Protein AF-A0A8H2PVA1-F1 (afdb_monomer_lite)

Foldseek 3Di:
DWFWAQPPPRDGCVVVVHDPVQQFDPVPVGGGTDGDPCVVCVLVVLLVVLVVLVVVLVVLVVVVVVLVVVVVVVVVVVVVCCVVCVPVVVVVPPCVVCVVVVVVVVVSVVVVVVSVQVNLVSLQVLVVLCVQQPDDVDQGGVVRHGSVPPSSNVSCPVVVVVSVVLVVVQLVCVVVVHDHSDDCPPPSNVVVPPPPPPPPDDPPPDDDDDDD

Structure (mmCIF, N/CA/C/O backbone):
data_AF-A0A8H2PVA1-F1
#
_entry.id   AF-A0A8H2PVA1-F1
#
loop_
_atom_site.group_PDB
_atom_site.id
_atom_site.type_symbol
_atom_site.label_atom_id
_atom_site.label_alt_id
_atom_site.label_comp_id
_atom_site.label_asym_id
_atom_site.label_entity_id
_atom_site.label_seq_id
_atom_site.pdbx_PDB_ins_code
_atom_site.Cartn_x
_atom_site.Cartn_y
_atom_site.Cartn_z
_atom_site.occupancy
_atom_site.B_iso_or_equiv
_atom_site.auth_seq_id
_atom_site.auth_comp_id
_atom_site.auth_asym_id
_atom_site.auth_atom_id
_atom_site.pdbx_PDB_model_num
ATOM 1 N N . MET A 1 1 ? -6.946 -1.488 29.822 1.00 46.19 1 MET A N 1
ATOM 2 C CA . MET A 1 1 ? -5.856 -2.380 30.266 1.00 46.19 1 MET A CA 1
ATOM 3 C C . MET A 1 1 ? -4.599 -1.550 30.376 1.00 46.19 1 MET A C 1
ATOM 5 O O . MET A 1 1 ? -4.229 -0.896 29.408 1.00 46.19 1 MET A O 1
ATOM 9 N N . THR A 1 2 ? -4.007 -1.517 31.560 1.00 51.31 2 THR A N 1
ATOM 10 C CA . THR A 1 2 ? -2.780 -0.771 31.833 1.00 51.31 2 THR A CA 1
ATOM 11 C C . THR A 1 2 ? -1.617 -1.726 31.623 1.00 51.31 2 THR A C 1
ATOM 13 O O . THR A 1 2 ? -1.549 -2.752 32.294 1.00 51.31 2 THR A O 1
ATOM 16 N N . THR A 1 3 ? -0.745 -1.445 30.661 1.00 58.72 3 THR A N 1
ATOM 17 C CA . THR A 1 3 ? 0.439 -2.275 30.405 1.00 58.72 3 THR A CA 1
ATOM 18 C C . THR A 1 3 ? 1.674 -1.547 30.899 1.00 58.72 3 THR A C 1
ATOM 20 O O . THR A 1 3 ? 1.838 -0.349 30.662 1.00 58.72 3 THR A O 1
ATOM 23 N N . ILE A 1 4 ? 2.531 -2.285 31.588 1.00 65.56 4 ILE A N 1
ATOM 24 C CA . ILE A 1 4 ? 3.769 -1.791 32.170 1.00 65.56 4 ILE A CA 1
ATOM 25 C C . ILE A 1 4 ? 4.899 -2.193 31.220 1.00 65.56 4 ILE A C 1
ATOM 27 O O . ILE A 1 4 ? 5.170 -3.383 31.094 1.00 65.56 4 ILE A O 1
ATOM 31 N N . ASN A 1 5 ? 5.540 -1.228 30.553 1.00 70.56 5 ASN A N 1
ATOM 32 C CA . ASN A 1 5 ? 6.636 -1.480 29.607 1.00 70.56 5 ASN A CA 1
ATOM 33 C C . ASN A 1 5 ? 7.849 -0.609 29.956 1.00 70.56 5 ASN A C 1
ATOM 35 O O . ASN A 1 5 ? 7.702 0.502 30.471 1.00 70.56 5 ASN A O 1
ATOM 39 N N . CYS A 1 6 ? 9.056 -1.092 29.657 1.00 68.12 6 CYS A N 1
ATOM 40 C CA . CYS A 1 6 ? 10.252 -0.251 29.687 1.00 68.12 6 CYS A CA 1
ATOM 41 C C . CYS A 1 6 ? 10.294 0.614 28.420 1.00 68.12 6 CYS A C 1
ATOM 43 O O . CYS A 1 6 ? 10.208 0.080 27.318 1.00 68.12 6 CYS A O 1
ATOM 45 N N . GLU A 1 7 ? 10.465 1.931 28.544 1.00 67.56 7 GLU A N 1
ATOM 46 C CA . GLU A 1 7 ? 10.473 2.837 27.380 1.00 67.56 7 GLU A CA 1
ATOM 47 C C . GLU A 1 7 ? 11.693 2.654 26.465 1.00 67.56 7 GLU A C 1
ATOM 49 O O . GLU A 1 7 ? 11.644 3.009 25.290 1.00 67.56 7 GLU A O 1
ATOM 54 N N . CYS A 1 8 ? 12.779 2.070 26.979 1.00 63.38 8 CYS A N 1
ATOM 55 C CA . CYS A 1 8 ? 14.005 1.868 26.210 1.00 63.38 8 CYS A CA 1
ATOM 56 C C . CYS A 1 8 ? 13.968 0.615 25.329 1.00 63.38 8 CYS A C 1
ATOM 58 O O . CYS A 1 8 ? 14.470 0.644 24.212 1.00 63.38 8 CYS A O 1
ATOM 60 N N . CYS A 1 9 ? 13.407 -0.491 25.825 1.00 67.44 9 CYS A N 1
ATOM 61 C CA . CYS A 1 9 ? 13.461 -1.797 25.151 1.00 67.44 9 CYS A CA 1
ATOM 62 C C . CYS A 1 9 ? 12.089 -2.443 24.924 1.00 67.44 9 CYS A C 1
ATOM 64 O O . CYS A 1 9 ? 12.019 -3.532 24.366 1.00 67.44 9 CYS A O 1
ATOM 66 N N . TRP A 1 10 ? 11.006 -1.790 25.360 1.00 65.12 10 TRP A N 1
ATOM 67 C CA . TRP A 1 10 ? 9.614 -2.227 25.201 1.00 65.12 10 TRP A CA 1
ATOM 68 C C . TRP A 1 10 ? 9.253 -3.575 25.843 1.00 65.12 10 TRP A C 1
ATOM 70 O O . TRP A 1 10 ? 8.157 -4.089 25.631 1.00 65.12 10 TRP A O 1
ATOM 80 N N . ILE A 1 11 ? 10.125 -4.122 26.692 1.00 71.00 11 ILE A N 1
ATOM 81 C CA . ILE A 1 11 ? 9.871 -5.371 27.414 1.00 71.00 11 ILE A CA 1
ATOM 82 C C . ILE A 1 11 ? 8.887 -5.141 28.568 1.00 71.00 11 ILE A C 1
ATOM 84 O O . ILE A 1 11 ? 8.997 -4.167 29.319 1.00 71.00 11 ILE A O 1
ATOM 88 N N . THR A 1 12 ? 7.944 -6.073 28.719 1.00 66.00 12 THR A N 1
ATOM 89 C CA . THR A 1 12 ? 7.000 -6.150 29.843 1.00 66.00 12 THR A CA 1
ATOM 90 C C . THR A 1 12 ? 7.608 -6.922 31.028 1.00 66.00 12 THR A C 1
ATOM 92 O O . THR A 1 12 ? 8.182 -7.987 30.786 1.00 66.00 12 THR A O 1
ATOM 95 N N . PRO A 1 13 ? 7.409 -6.506 32.296 1.00 60.81 13 PRO A N 1
ATOM 96 C CA . PRO A 1 13 ? 7.855 -7.247 33.486 1.00 60.81 13 PRO A CA 1
ATOM 97 C C . PRO A 1 13 ? 7.332 -8.687 33.539 1.00 60.81 13 PRO A C 1
ATOM 99 O O . PRO A 1 13 ? 8.059 -9.595 33.934 1.00 60.81 13 PRO A O 1
ATOM 102 N N . VAL A 1 14 ? 6.099 -8.903 33.060 1.00 64.75 14 VAL A N 1
ATOM 103 C CA . VAL A 1 14 ? 5.455 -10.225 32.977 1.00 64.75 14 VAL A CA 1
ATOM 104 C C . VAL A 1 14 ? 6.266 -11.190 32.109 1.00 64.75 14 VAL A C 1
ATOM 106 O O . VAL A 1 14 ? 6.452 -12.341 32.489 1.00 64.75 14 VAL A O 1
ATOM 109 N N . ALA A 1 15 ? 6.815 -10.718 30.985 1.00 60.75 15 ALA A N 1
ATOM 110 C CA . ALA A 1 15 ? 7.657 -11.532 30.105 1.00 60.75 15 ALA A CA 1
ATOM 111 C C . ALA A 1 15 ? 9.010 -11.914 30.735 1.00 60.75 15 ALA A C 1
ATOM 113 O O . ALA A 1 15 ? 9.657 -12.842 30.263 1.00 60.75 15 ALA A O 1
ATOM 114 N N . LEU A 1 16 ? 9.433 -11.214 31.793 1.00 60.62 16 LEU A N 1
ATOM 115 C CA . LEU A 1 16 ? 10.671 -11.482 32.529 1.00 60.62 16 LEU A CA 1
ATOM 116 C C . LEU A 1 16 ? 10.431 -12.174 33.882 1.00 60.62 16 LEU A C 1
ATOM 118 O O . LEU A 1 16 ? 11.388 -12.405 34.615 1.00 60.62 16 LEU A O 1
ATOM 122 N N . GLY A 1 17 ? 9.178 -12.484 34.238 1.00 58.84 17 GLY A N 1
ATOM 123 C CA . GLY A 1 17 ? 8.838 -13.083 35.534 1.00 58.84 17 GLY A CA 1
ATOM 124 C C . GLY A 1 17 ? 9.118 -12.176 36.740 1.00 58.84 17 GLY A C 1
ATOM 125 O O . GLY A 1 17 ? 9.271 -12.670 37.855 1.00 58.84 17 GLY A O 1
ATOM 126 N N . ILE A 1 18 ? 9.209 -10.858 36.533 1.00 62.34 18 ILE A N 1
ATOM 127 C CA . ILE A 1 18 ? 9.531 -9.890 37.588 1.00 62.34 18 ILE A CA 1
ATOM 128 C C . ILE A 1 18 ? 8.239 -9.463 38.290 1.00 62.34 18 ILE A C 1
ATOM 130 O O . ILE A 1 18 ? 7.243 -9.133 37.644 1.00 62.34 18 ILE A O 1
ATOM 134 N N . SER A 1 19 ? 8.270 -9.457 39.624 1.00 58.03 19 SER A N 1
ATOM 135 C CA . SER A 1 19 ? 7.197 -8.929 40.471 1.00 58.03 19 SER A CA 1
ATOM 136 C C . SER A 1 19 ? 6.871 -7.474 40.112 1.00 58.03 19 SER A C 1
ATOM 138 O O . SER A 1 19 ? 7.771 -6.655 39.939 1.00 58.03 19 SER A O 1
ATOM 140 N N . ASN A 1 20 ? 5.583 -7.113 40.099 1.00 57.69 20 ASN A N 1
ATOM 141 C CA . ASN A 1 20 ? 5.112 -5.742 39.844 1.00 57.69 20 ASN A CA 1
ATOM 142 C C . ASN A 1 20 ? 5.656 -4.689 40.839 1.00 57.69 20 ASN A C 1
ATOM 144 O O . ASN A 1 20 ? 5.466 -3.496 40.612 1.00 57.69 20 ASN A O 1
ATOM 148 N N . SER A 1 21 ? 6.303 -5.114 41.931 1.00 57.28 21 SER A N 1
ATOM 149 C CA . SER A 1 21 ? 6.969 -4.246 42.910 1.00 57.28 21 SER A CA 1
ATOM 150 C C . SER A 1 21 ? 8.350 -3.754 42.464 1.00 57.28 21 SER A C 1
ATOM 152 O O . SER A 1 21 ? 8.811 -2.723 42.949 1.00 57.28 21 SER A O 1
ATOM 154 N N . ASP A 1 22 ? 9.020 -4.469 41.556 1.00 60.62 22 ASP A N 1
ATOM 155 C CA . ASP A 1 22 ? 10.325 -4.068 41.035 1.00 60.62 22 ASP A CA 1
ATOM 156 C C . ASP A 1 22 ? 10.142 -3.263 39.750 1.00 60.62 22 ASP A C 1
ATOM 158 O O . ASP A 1 22 ? 10.081 -3.777 38.634 1.00 60.62 22 ASP A O 1
ATOM 162 N N . HIS A 1 23 ? 10.065 -1.942 39.904 1.00 64.69 23 HIS A N 1
ATOM 163 C CA . HIS A 1 23 ? 9.898 -1.022 38.783 1.00 64.69 23 HIS A CA 1
ATOM 164 C C . HIS A 1 23 ? 11.153 -0.879 37.917 1.00 64.69 23 HIS A C 1
ATOM 166 O O . HIS A 1 23 ? 11.187 0.038 37.119 1.00 64.69 23 HIS A O 1
ATOM 172 N N . ARG A 1 24 ? 12.190 -1.714 38.033 1.00 70.44 24 ARG A N 1
ATOM 173 C CA . ARG A 1 24 ? 13.468 -1.518 37.328 1.00 70.44 24 ARG A CA 1
ATOM 174 C C . ARG A 1 24 ? 13.708 -2.582 36.262 1.00 70.44 24 ARG A C 1
ATOM 176 O O . ARG A 1 24 ? 13.691 -3.772 36.548 1.00 70.44 24 ARG A O 1
ATOM 183 N N . CYS A 1 25 ? 13.987 -2.150 35.033 1.00 67.81 25 CYS A N 1
ATOM 184 C CA . CYS A 1 25 ? 14.328 -3.053 33.938 1.00 67.81 25 CYS A CA 1
ATOM 185 C C . CYS A 1 25 ? 15.763 -3.597 34.103 1.00 67.81 25 CYS A C 1
ATOM 187 O O . CYS A 1 25 ? 16.712 -2.802 34.077 1.00 67.81 25 CYS A O 1
ATOM 189 N N . PRO A 1 26 ? 15.964 -4.926 34.204 1.00 67.44 26 PRO A N 1
ATOM 190 C CA . PRO A 1 26 ? 17.294 -5.515 34.393 1.00 67.44 26 PRO A CA 1
ATOM 191 C C . PRO A 1 26 ? 18.174 -5.416 33.140 1.00 67.44 26 PRO A C 1
ATOM 193 O O . PRO A 1 26 ? 19.396 -5.444 33.238 1.00 67.44 26 PRO A O 1
ATOM 196 N N . LEU A 1 27 ? 17.565 -5.254 31.962 1.00 68.62 27 LEU A N 1
ATOM 197 C CA . LEU A 1 27 ? 18.271 -5.168 30.680 1.00 68.62 27 LEU A CA 1
ATOM 198 C C . LEU A 1 27 ? 18.746 -3.745 30.362 1.00 68.62 27 LEU A C 1
ATOM 200 O O . LEU A 1 27 ? 19.731 -3.562 29.654 1.00 68.62 27 LEU A O 1
ATOM 204 N N . CYS A 1 28 ? 18.082 -2.727 30.912 1.00 67.50 28 CYS A N 1
ATOM 205 C CA . CYS A 1 28 ? 18.365 -1.317 30.632 1.00 67.50 28 CYS A CA 1
ATOM 206 C C . CYS A 1 28 ? 19.009 -0.591 31.821 1.00 67.50 28 CYS A C 1
ATOM 208 O O . CYS A 1 28 ? 18.702 0.571 32.068 1.00 67.50 28 CYS A O 1
ATOM 210 N N . ARG A 1 29 ? 19.888 -1.267 32.577 1.00 72.00 29 ARG A N 1
ATOM 211 C CA . ARG A 1 29 ? 20.616 -0.689 33.730 1.00 72.00 29 ARG A CA 1
ATOM 212 C C . ARG A 1 29 ? 19.707 -0.026 34.785 1.00 72.00 29 ARG A C 1
ATOM 214 O O . ARG A 1 29 ? 20.098 0.950 35.415 1.00 72.00 29 ARG A O 1
ATOM 221 N N . GLY A 1 30 ? 18.503 -0.557 35.007 1.00 62.81 30 GLY A N 1
ATOM 222 C CA . GLY A 1 30 ? 17.631 -0.114 36.098 1.00 62.81 30 GLY A CA 1
ATOM 223 C C . GLY A 1 30 ? 16.693 1.055 35.782 1.00 62.81 30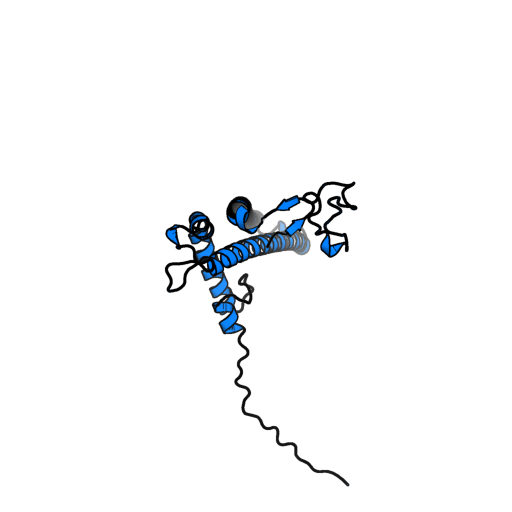 GLY A C 1
ATOM 224 O O . GLY A 1 30 ? 16.170 1.666 36.712 1.00 62.81 30 GLY A O 1
ATOM 225 N N . HIS A 1 31 ? 16.438 1.357 34.505 1.00 70.00 31 HIS A N 1
ATOM 226 C CA . HIS A 1 31 ? 15.386 2.305 34.119 1.00 70.00 31 HIS A CA 1
ATOM 227 C C . HIS A 1 31 ? 13.995 1.869 34.581 1.00 70.00 31 HIS A C 1
ATOM 229 O O . HIS A 1 31 ? 13.684 0.673 34.606 1.00 70.00 31 HIS A O 1
ATOM 235 N N . GLN A 1 32 ? 13.165 2.858 34.928 1.00 66.44 32 GLN A N 1
ATOM 236 C CA . GLN A 1 32 ? 11.851 2.603 35.494 1.00 66.44 32 GLN A CA 1
ATOM 237 C C . GLN A 1 32 ? 10.842 2.101 34.454 1.00 66.44 32 GLN A C 1
ATOM 239 O O . GLN A 1 32 ? 10.746 2.616 33.341 1.00 66.44 32 GLN A O 1
ATOM 244 N N . PHE A 1 33 ? 10.066 1.095 34.836 1.00 61.31 33 PHE A N 1
ATOM 245 C CA . PHE A 1 33 ? 8.875 0.675 34.126 1.00 61.31 33 PHE A CA 1
ATOM 246 C C . PHE A 1 33 ? 7.766 1.706 34.348 1.00 61.31 33 PHE A C 1
ATOM 248 O O . PHE A 1 33 ? 7.361 1.954 35.484 1.00 61.31 33 PHE A O 1
ATOM 255 N N . VAL A 1 34 ? 7.257 2.296 33.266 1.00 62.53 34 VAL A N 1
ATOM 256 C CA . VAL A 1 34 ? 6.206 3.315 33.349 1.00 62.53 34 VAL A CA 1
ATOM 257 C C . VAL A 1 34 ? 4.849 2.648 33.168 1.00 62.53 34 VAL A C 1
ATOM 259 O O . VAL A 1 34 ? 4.599 1.943 32.187 1.00 62.53 34 VAL A O 1
ATOM 262 N N . ILE A 1 35 ? 3.952 2.884 34.122 1.00 55.62 35 ILE A N 1
ATOM 263 C CA . ILE A 1 35 ? 2.552 2.480 34.032 1.00 55.62 35 ILE A CA 1
ATOM 264 C C . ILE A 1 35 ? 1.839 3.492 33.130 1.00 55.62 35 ILE A C 1
ATOM 266 O O . ILE A 1 35 ? 1.486 4.580 33.579 1.00 55.62 35 ILE A O 1
ATOM 270 N N . LYS A 1 36 ? 1.622 3.156 31.854 1.00 57.22 36 LYS A N 1
ATOM 271 C CA . LYS A 1 36 ? 0.825 3.999 30.948 1.00 57.22 36 LYS A CA 1
ATOM 272 C C . LYS A 1 36 ? -0.584 3.443 30.815 1.00 57.22 36 LYS A C 1
ATOM 274 O O . LYS A 1 36 ? -0.784 2.274 30.474 1.00 57.22 36 LYS A O 1
ATOM 279 N N . ASN A 1 37 ? -1.582 4.292 31.051 1.00 53.84 37 ASN A N 1
ATOM 280 C CA . ASN A 1 37 ? -2.958 3.976 30.692 1.00 53.84 37 ASN A CA 1
ATOM 281 C C . ASN A 1 37 ? -3.118 4.144 29.177 1.00 53.84 37 ASN A C 1
ATOM 283 O O . ASN A 1 37 ? -3.576 5.177 28.692 1.00 53.84 37 ASN A O 1
ATOM 287 N N . LEU A 1 38 ? -2.736 3.105 28.431 1.00 54.81 38 LEU A N 1
ATOM 288 C CA . LEU A 1 38 ? -2.805 3.094 26.970 1.00 54.81 38 LEU A CA 1
ATOM 289 C C . LEU A 1 38 ? -4.215 3.351 26.430 1.00 54.81 38 LEU A C 1
ATOM 291 O O . LEU A 1 38 ? -4.344 3.747 25.280 1.00 54.81 38 LEU A O 1
ATOM 295 N N . LEU A 1 39 ? -5.264 3.143 27.234 1.00 53.06 39 LEU A N 1
ATOM 296 C CA . LEU A 1 39 ? -6.639 3.433 26.833 1.00 53.06 39 LEU A CA 1
ATOM 297 C C . LEU A 1 39 ? -6.925 4.943 26.823 1.00 53.06 39 LEU A C 1
ATOM 299 O O . LEU A 1 39 ? -7.589 5.427 25.911 1.00 53.06 39 LEU A O 1
ATOM 303 N N . ALA A 1 40 ? -6.404 5.676 27.813 1.00 55.38 40 ALA A N 1
ATOM 304 C CA . ALA A 1 40 ? -6.541 7.130 27.907 1.00 55.38 40 ALA A CA 1
ATOM 305 C C . ALA A 1 40 ? -5.634 7.852 26.894 1.00 55.38 40 ALA A C 1
ATOM 307 O O . ALA A 1 40 ? -6.054 8.819 26.265 1.00 55.38 40 ALA A O 1
ATOM 308 N N . ASP A 1 41 ? -4.425 7.329 26.674 1.00 59.91 41 ASP A N 1
ATOM 309 C CA . ASP A 1 41 ? -3.451 7.886 25.726 1.00 59.91 41 ASP A CA 1
ATOM 310 C C . ASP A 1 41 ? -3.632 7.396 24.280 1.00 59.91 41 ASP A C 1
ATOM 312 O O . ASP A 1 41 ? -2.942 7.873 23.376 1.00 59.91 41 ASP A O 1
ATOM 316 N N . HIS A 1 42 ? -4.561 6.464 24.031 1.00 64.62 42 HIS A N 1
ATOM 317 C CA . HIS A 1 42 ? -4.745 5.836 22.720 1.00 64.62 42 HIS A CA 1
ATOM 318 C C . HIS A 1 42 ? -4.928 6.865 21.603 1.00 64.62 42 HIS A C 1
ATOM 320 O O . HIS A 1 42 ? -4.356 6.709 20.528 1.00 64.62 42 HIS A O 1
ATOM 326 N N . GLN A 1 43 ? -5.711 7.920 21.849 1.00 68.62 43 GLN A N 1
ATOM 327 C CA . GLN A 1 43 ? -5.986 8.953 20.847 1.00 68.62 43 GLN A CA 1
ATOM 328 C C . GLN A 1 43 ? -4.706 9.676 20.420 1.00 68.62 43 GLN A C 1
ATOM 330 O O . GLN A 1 43 ? -4.474 9.858 19.228 1.00 68.62 43 GLN A O 1
ATOM 335 N N . ARG A 1 44 ? -3.854 10.042 21.386 1.00 74.31 44 ARG A N 1
ATOM 336 C CA . ARG A 1 44 ? -2.571 10.701 21.120 1.00 74.31 44 ARG A CA 1
ATOM 337 C C . ARG A 1 44 ? -1.626 9.762 20.373 1.00 74.31 44 ARG A C 1
ATOM 339 O O . ARG A 1 44 ? -1.096 10.140 19.336 1.00 74.31 44 ARG A O 1
ATOM 346 N N . ILE A 1 45 ? -1.485 8.525 20.852 1.00 71.56 45 ILE A N 1
ATOM 347 C CA . ILE A 1 45 ? -0.626 7.506 20.226 1.00 71.56 45 ILE A CA 1
ATOM 348 C C . ILE A 1 45 ? -1.091 7.203 18.795 1.00 71.56 45 ILE A C 1
ATOM 350 O O . ILE A 1 45 ? -0.270 7.044 17.897 1.00 71.56 45 ILE A O 1
ATOM 354 N N . THR A 1 46 ? -2.403 7.160 18.559 1.00 69.75 46 THR A N 1
ATOM 355 C CA . THR A 1 46 ? -2.965 6.916 17.224 1.00 69.75 46 THR A CA 1
ATOM 356 C C . THR A 1 46 ? -2.736 8.099 16.299 1.00 69.75 46 THR A C 1
ATOM 358 O O . THR A 1 46 ? -2.333 7.893 15.161 1.00 69.75 46 THR A O 1
ATOM 361 N N . ALA A 1 47 ? -2.920 9.333 16.774 1.00 71.81 47 ALA A N 1
ATOM 362 C CA . ALA A 1 47 ? -2.622 10.529 15.989 1.00 71.81 47 ALA A CA 1
ATOM 363 C C . ALA A 1 47 ? -1.130 10.620 15.617 1.00 71.81 47 ALA A C 1
ATOM 365 O O . ALA A 1 47 ? -0.795 10.913 14.467 1.00 71.81 47 ALA A O 1
ATOM 366 N N . GLU A 1 48 ? -0.232 10.310 16.557 1.00 75.56 48 GLU A N 1
ATOM 367 C CA . GLU A 1 48 ? 1.213 10.224 16.311 1.00 75.56 48 GLU A CA 1
ATOM 368 C C . GLU A 1 48 ? 1.534 9.123 15.295 1.00 75.56 48 GLU A C 1
ATOM 370 O O . GLU A 1 48 ? 2.265 9.361 14.335 1.00 75.56 48 GLU A O 1
ATOM 375 N N . PHE A 1 49 ? 0.938 7.939 15.452 1.00 74.19 49 PHE A N 1
ATOM 376 C CA . PHE A 1 49 ? 1.113 6.832 14.518 1.00 74.19 49 PHE A CA 1
ATOM 377 C C . PHE A 1 49 ? 0.645 7.205 13.108 1.00 74.19 49 PHE A C 1
ATOM 379 O O . PHE A 1 49 ? 1.410 7.046 12.161 1.00 74.19 49 PHE A O 1
ATOM 386 N N . ILE A 1 50 ? -0.568 7.746 12.968 1.00 74.19 50 ILE A N 1
ATOM 387 C CA . ILE A 1 50 ? -1.130 8.207 11.692 1.00 74.19 50 ILE A CA 1
ATOM 388 C C . ILE A 1 50 ? -0.209 9.249 11.049 1.00 74.19 50 ILE A C 1
ATOM 390 O O . ILE A 1 50 ? 0.121 9.117 9.874 1.00 74.19 50 ILE A O 1
ATOM 394 N N . SER A 1 51 ? 0.277 10.229 11.815 1.00 73.62 51 SER A N 1
ATOM 395 C CA . SER A 1 51 ? 1.184 11.265 11.302 1.00 73.62 51 SER A CA 1
ATOM 396 C C . SER A 1 51 ? 2.512 10.679 10.811 1.00 73.62 51 SER A C 1
ATOM 398 O O . SER A 1 51 ? 2.992 11.026 9.732 1.00 73.62 51 SER A O 1
ATOM 400 N N . VAL A 1 52 ? 3.092 9.734 11.561 1.00 76.25 52 VAL A N 1
ATOM 401 C CA . VAL A 1 52 ? 4.314 9.025 11.151 1.00 76.25 52 VAL A CA 1
ATOM 402 C C . VAL A 1 52 ? 4.073 8.199 9.886 1.00 76.25 52 VAL A C 1
ATOM 404 O O . VAL A 1 52 ? 4.919 8.196 8.991 1.00 76.25 52 VAL A O 1
ATOM 407 N N . GLN A 1 53 ? 2.937 7.502 9.782 1.00 77.00 53 GLN A N 1
ATOM 408 C CA . GLN A 1 53 ? 2.605 6.723 8.587 1.00 77.00 53 GLN A CA 1
ATOM 409 C C . GLN A 1 53 ? 2.348 7.617 7.374 1.00 77.00 53 GLN A C 1
ATOM 411 O O . GLN A 1 53 ? 2.828 7.296 6.292 1.00 77.00 53 GLN A O 1
ATOM 416 N N . ALA A 1 54 ? 1.680 8.757 7.550 1.00 76.06 54 ALA A N 1
ATOM 417 C CA . ALA A 1 54 ? 1.485 9.747 6.496 1.00 76.06 54 ALA A CA 1
ATOM 418 C C . ALA A 1 54 ? 2.829 10.254 5.954 1.00 76.06 54 ALA A C 1
ATOM 420 O O . ALA A 1 54 ? 3.052 10.251 4.748 1.00 76.06 54 ALA A O 1
ATOM 421 N N . GLY A 1 55 ? 3.773 10.596 6.839 1.00 76.19 55 GLY A N 1
ATOM 422 C CA . GLY A 1 55 ? 5.121 11.008 6.437 1.00 76.19 55 GLY A CA 1
ATOM 423 C C . GLY A 1 55 ? 5.897 9.914 5.691 1.00 76.19 55 GLY A C 1
ATOM 424 O O . GLY A 1 55 ? 6.571 10.197 4.695 1.00 76.19 55 GLY A O 1
ATOM 425 N N . LYS A 1 56 ? 5.768 8.653 6.127 1.00 74.88 56 LYS A N 1
ATOM 426 C CA . LYS A 1 56 ? 6.354 7.496 5.429 1.00 74.88 56 LYS A CA 1
ATOM 427 C C . LYS A 1 56 ? 5.719 7.275 4.060 1.00 74.88 56 LYS A C 1
ATOM 429 O O . LYS A 1 56 ? 6.446 7.008 3.110 1.00 74.88 56 LYS A O 1
A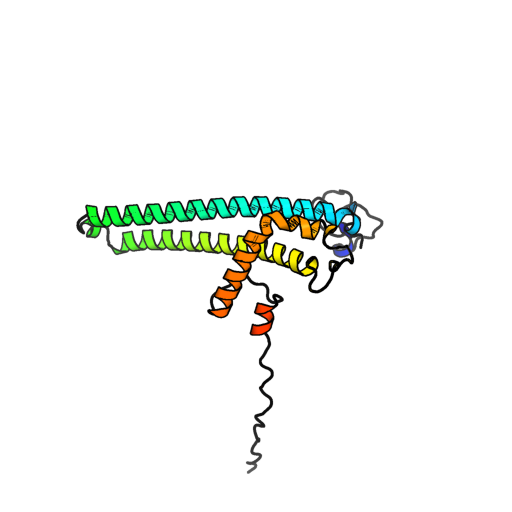TOM 434 N N . LEU A 1 57 ? 4.398 7.410 3.953 1.00 76.38 57 LEU A N 1
ATOM 435 C CA . LEU A 1 57 ? 3.677 7.250 2.695 1.00 76.38 57 LEU A CA 1
ATOM 436 C C . LEU A 1 57 ? 4.070 8.335 1.693 1.00 76.38 57 LEU A C 1
ATOM 438 O O . LEU A 1 57 ? 4.422 8.007 0.568 1.00 76.38 57 LEU A O 1
ATOM 442 N N . SER A 1 58 ? 4.096 9.601 2.112 1.00 80.62 58 SER A N 1
ATOM 443 C CA . SER A 1 58 ? 4.529 10.714 1.263 1.00 80.62 58 SER A CA 1
ATOM 444 C C . SER A 1 58 ? 5.963 10.527 0.765 1.00 80.62 58 SER A C 1
ATOM 446 O O . SER A 1 58 ? 6.244 10.736 -0.414 1.00 80.62 58 SER A O 1
ATOM 448 N N . SER A 1 59 ? 6.868 10.083 1.643 1.00 79.69 59 SER A N 1
ATOM 449 C CA . SER A 1 59 ? 8.252 9.768 1.265 1.00 79.69 59 SER A CA 1
ATOM 450 C C . SER A 1 59 ? 8.321 8.614 0.259 1.00 79.69 59 SER A C 1
ATOM 452 O O . SER A 1 59 ? 8.995 8.739 -0.759 1.00 79.69 59 SER A O 1
ATOM 454 N N . ALA A 1 60 ? 7.583 7.528 0.503 1.00 77.06 60 ALA A N 1
ATOM 455 C CA . ALA A 1 60 ? 7.544 6.370 -0.387 1.00 77.06 60 ALA A CA 1
ATOM 456 C C . ALA A 1 60 ? 6.912 6.700 -1.750 1.00 77.06 60 ALA A C 1
ATOM 458 O O . ALA A 1 60 ? 7.398 6.237 -2.776 1.00 77.06 60 ALA A O 1
ATOM 459 N N . ASN A 1 61 ? 5.859 7.521 -1.787 1.00 78.62 61 ASN A N 1
ATOM 460 C CA . ASN A 1 61 ? 5.246 7.975 -3.036 1.00 78.62 61 ASN A CA 1
ATOM 461 C C . ASN A 1 61 ? 6.246 8.798 -3.858 1.00 78.62 61 ASN A C 1
ATOM 463 O O . ASN A 1 61 ? 6.415 8.541 -5.047 1.00 78.62 61 ASN A O 1
ATOM 467 N N . ARG A 1 62 ? 6.983 9.711 -3.216 1.00 88.50 62 ARG A N 1
ATOM 468 C CA . ARG A 1 62 ? 8.032 10.494 -3.880 1.00 88.50 62 ARG A CA 1
ATOM 469 C C . ARG A 1 62 ? 9.168 9.617 -4.410 1.00 88.50 62 ARG A C 1
ATOM 471 O O . ARG A 1 62 ? 9.685 9.875 -5.492 1.00 88.50 62 ARG A O 1
ATOM 478 N N . GLU A 1 63 ? 9.560 8.590 -3.663 1.00 84.62 63 GLU A N 1
ATOM 479 C CA . GLU A 1 63 ? 10.568 7.619 -4.098 1.00 84.62 63 GLU A CA 1
ATOM 480 C C . GLU A 1 63 ? 10.086 6.821 -5.318 1.00 84.62 63 GLU A C 1
ATOM 482 O O . GLU A 1 63 ? 10.816 6.700 -6.300 1.00 84.62 63 GLU A O 1
ATOM 487 N N . VAL A 1 64 ? 8.831 6.358 -5.311 1.00 83.00 64 VAL A N 1
ATOM 488 C CA . VAL A 1 64 ? 8.214 5.679 -6.462 1.00 83.00 64 VAL A CA 1
ATOM 489 C C . VAL A 1 64 ? 8.185 6.590 -7.690 1.00 83.00 64 VAL A C 1
ATOM 491 O O . VAL A 1 64 ? 8.606 6.163 -8.761 1.00 83.00 64 VAL A O 1
ATOM 494 N N . GLU A 1 65 ? 7.764 7.847 -7.545 1.00 89.50 65 GLU A N 1
ATOM 495 C CA . GLU A 1 65 ? 7.759 8.826 -8.642 1.00 89.50 65 GLU A CA 1
ATOM 496 C C . GLU A 1 65 ? 9.168 9.072 -9.204 1.00 89.50 65 GLU A C 1
ATOM 498 O O . GLU A 1 65 ? 9.360 9.147 -10.420 1.00 89.50 65 GLU A O 1
ATOM 503 N N . GLN A 1 66 ? 10.180 9.153 -8.336 1.00 90.00 66 GLN A N 1
ATOM 504 C CA . GLN A 1 66 ? 11.576 9.303 -8.751 1.00 90.00 66 GLN A CA 1
ATOM 505 C C . GLN A 1 66 ? 12.096 8.072 -9.498 1.00 90.00 66 GLN A C 1
ATOM 507 O O . GLN A 1 66 ? 12.814 8.217 -10.491 1.00 90.00 66 GLN A O 1
ATOM 512 N N . ILE A 1 67 ? 11.744 6.870 -9.043 1.00 83.06 67 ILE A N 1
ATOM 513 C CA . ILE A 1 67 ? 12.114 5.617 -9.707 1.00 83.06 67 ILE A CA 1
ATOM 514 C C . ILE A 1 67 ? 11.430 5.517 -11.074 1.00 83.06 67 ILE A C 1
ATOM 516 O O . ILE A 1 67 ? 12.108 5.216 -12.055 1.00 83.06 67 ILE A O 1
ATOM 520 N N . ASP A 1 68 ? 10.140 5.838 -11.177 1.00 86.81 68 ASP A N 1
ATOM 521 C CA . ASP A 1 68 ? 9.407 5.822 -12.451 1.00 86.81 68 ASP A CA 1
ATOM 522 C C . ASP A 1 68 ? 9.980 6.835 -13.453 1.00 86.81 68 ASP A C 1
ATOM 524 O O . ASP A 1 68 ? 10.158 6.521 -14.637 1.00 86.81 68 ASP A O 1
ATOM 528 N N . ALA A 1 69 ? 10.359 8.028 -12.985 1.00 89.31 69 ALA A N 1
ATOM 529 C CA . ALA A 1 69 ? 11.040 9.019 -13.813 1.00 89.31 69 ALA A CA 1
ATOM 530 C C . ALA A 1 69 ? 12.415 8.517 -14.292 1.00 89.31 69 ALA A C 1
ATOM 532 O O . ALA A 1 69 ? 12.754 8.657 -15.470 1.00 89.31 69 ALA A O 1
ATOM 533 N N . ARG A 1 70 ? 13.200 7.880 -13.410 1.00 89.00 70 ARG A N 1
ATOM 534 C CA . ARG A 1 70 ? 14.495 7.272 -13.769 1.00 89.00 70 ARG A CA 1
ATOM 535 C C . ARG A 1 70 ? 14.331 6.124 -14.763 1.00 89.00 70 ARG A C 1
ATOM 537 O O . ARG A 1 70 ? 15.095 6.061 -15.721 1.00 89.00 70 ARG A O 1
ATOM 544 N N . LEU A 1 71 ? 13.339 5.254 -14.579 1.00 84.62 71 LEU A N 1
ATOM 545 C CA . LEU A 1 71 ? 13.028 4.156 -15.500 1.00 84.62 71 LEU A CA 1
ATOM 546 C C . LEU A 1 71 ? 12.635 4.676 -16.879 1.00 84.62 71 LEU A C 1
ATOM 548 O O . LEU A 1 71 ? 13.102 4.153 -17.890 1.00 84.62 71 LEU A O 1
ATOM 552 N N . THR A 1 72 ? 11.798 5.711 -16.921 1.00 89.25 72 THR A N 1
ATOM 553 C CA . THR A 1 72 ? 11.393 6.357 -18.174 1.00 89.25 72 THR A CA 1
ATOM 554 C C . THR A 1 72 ? 12.603 6.953 -18.888 1.00 89.25 72 THR A C 1
ATOM 556 O O . THR A 1 72 ? 12.774 6.728 -20.084 1.00 89.25 72 THR A O 1
ATOM 559 N N . ARG A 1 73 ? 13.494 7.626 -18.146 1.00 86.88 73 ARG A N 1
ATOM 560 C CA . ARG A 1 73 ? 14.735 8.185 -18.692 1.00 86.88 73 ARG A CA 1
ATOM 561 C C . ARG A 1 73 ? 15.665 7.108 -19.253 1.00 86.88 73 ARG A C 1
ATOM 563 O O . ARG A 1 73 ? 16.045 7.203 -20.410 1.00 86.88 73 ARG A O 1
ATOM 570 N N . VAL A 1 74 ? 15.973 6.063 -18.481 1.00 82.12 74 VAL A N 1
ATOM 571 C CA . VAL A 1 74 ? 16.872 4.971 -18.913 1.00 82.12 74 VAL A CA 1
ATOM 572 C C . VAL A 1 74 ? 16.312 4.234 -20.133 1.00 82.12 74 VAL A C 1
ATOM 574 O O . VAL A 1 74 ? 17.063 3.840 -21.021 1.00 82.12 74 VAL A O 1
ATOM 577 N N . ARG A 1 75 ? 14.986 4.063 -20.216 1.00 80.94 75 ARG A N 1
ATOM 578 C CA . ARG A 1 75 ? 14.339 3.509 -21.416 1.00 80.94 75 ARG A CA 1
ATOM 579 C C . ARG A 1 75 ? 14.519 4.421 -22.629 1.00 80.94 75 ARG A C 1
ATOM 581 O O . ARG A 1 75 ? 14.836 3.911 -23.697 1.00 80.94 75 ARG A O 1
ATOM 588 N N . GLY A 1 76 ? 14.369 5.734 -22.453 1.00 81.81 76 GLY A N 1
ATOM 589 C CA . GLY A 1 76 ? 14.626 6.724 -23.501 1.00 81.81 76 GLY A CA 1
ATOM 590 C C . GLY A 1 76 ? 16.080 6.711 -23.978 1.00 81.81 76 GLY A C 1
ATOM 591 O O . GLY A 1 76 ? 16.322 6.557 -25.169 1.00 81.81 76 GLY A O 1
ATOM 592 N N . GLU A 1 77 ? 17.039 6.763 -23.052 1.00 79.75 77 GLU A N 1
ATOM 593 C CA . GLU A 1 77 ? 18.481 6.702 -23.345 1.00 79.75 77 GLU A CA 1
ATOM 594 C C . GLU A 1 77 ? 18.851 5.414 -24.099 1.00 79.75 77 GLU A C 1
ATOM 596 O O . GLU A 1 77 ? 19.593 5.455 -25.079 1.00 79.75 77 GLU A O 1
ATOM 601 N N . ARG A 1 78 ? 18.290 4.265 -23.695 1.00 82.81 78 ARG A N 1
ATOM 602 C CA . ARG A 1 78 ? 18.459 2.990 -24.408 1.00 82.81 78 ARG A CA 1
ATOM 603 C C . ARG A 1 78 ? 17.937 3.076 -25.842 1.00 82.81 78 ARG A C 1
ATOM 605 O O . ARG A 1 78 ? 18.609 2.615 -26.759 1.00 82.81 78 ARG A O 1
ATOM 612 N N . ASP A 1 79 ? 16.742 3.627 -26.036 1.00 78.31 79 ASP A N 1
ATOM 613 C CA . ASP A 1 79 ? 16.119 3.720 -27.358 1.00 78.31 79 ASP A CA 1
ATOM 614 C C . ASP A 1 79 ? 16.882 4.697 -28.273 1.00 78.31 79 ASP A C 1
ATOM 616 O O . ASP A 1 79 ? 16.986 4.464 -29.478 1.00 78.31 79 ASP A O 1
ATOM 620 N N . GLU A 1 80 ? 17.452 5.766 -27.714 1.00 77.06 80 GLU A N 1
ATOM 621 C CA . GLU A 1 80 ? 18.336 6.700 -28.418 1.00 77.06 80 GLU A CA 1
ATOM 622 C C . GLU A 1 80 ? 19.674 6.053 -28.790 1.00 77.06 80 GLU A C 1
ATOM 624 O O . GLU A 1 80 ? 20.085 6.137 -29.947 1.00 77.06 80 GLU A O 1
ATOM 629 N N . LEU A 1 81 ? 20.319 5.340 -27.861 1.00 75.44 81 LEU A N 1
ATOM 630 C CA . LEU A 1 81 ? 21.557 4.595 -28.116 1.00 75.44 81 LEU A CA 1
ATOM 631 C C . LEU A 1 81 ? 21.360 3.489 -29.160 1.00 75.44 81 LEU A C 1
ATOM 633 O O . LEU A 1 81 ? 22.207 3.312 -30.037 1.00 75.44 81 LEU A O 1
ATOM 637 N N . ALA A 1 82 ? 20.233 2.775 -29.118 1.00 74.12 82 ALA A N 1
ATOM 638 C CA . ALA A 1 82 ? 19.888 1.758 -30.110 1.00 74.12 82 ALA A CA 1
ATOM 639 C C . ALA A 1 82 ? 19.734 2.355 -31.520 1.00 74.12 82 ALA A C 1
ATOM 641 O O . ALA A 1 82 ? 20.155 1.744 -32.498 1.00 74.12 82 ALA A O 1
ATOM 642 N N . LYS A 1 83 ? 19.181 3.571 -31.632 1.00 75.00 83 LYS A N 1
ATOM 643 C CA . LYS A 1 83 ? 19.073 4.295 -32.911 1.00 75.00 83 LYS A CA 1
ATOM 644 C C . LYS A 1 83 ? 20.416 4.860 -33.377 1.00 75.00 83 LYS A C 1
ATOM 646 O O . LYS A 1 83 ? 20.742 4.743 -34.553 1.00 75.00 83 LYS A O 1
ATOM 651 N N . ALA A 1 84 ? 21.180 5.471 -32.471 1.00 72.88 84 ALA A N 1
ATOM 652 C CA . ALA A 1 84 ? 22.436 6.153 -32.782 1.00 72.88 84 ALA A CA 1
ATOM 653 C C . ALA A 1 84 ? 23.568 5.186 -33.141 1.00 72.88 84 ALA A C 1
ATOM 655 O O . ALA A 1 84 ? 24.428 5.520 -33.950 1.00 72.88 84 ALA A O 1
ATOM 656 N N . SER A 1 85 ? 23.561 3.986 -32.562 1.00 66.56 85 SER A N 1
ATOM 657 C CA . SER A 1 85 ? 24.569 2.971 -32.861 1.00 66.56 85 SER A CA 1
ATOM 658 C C . SER A 1 85 ? 24.372 2.301 -34.218 1.00 66.56 85 SER A C 1
ATOM 660 O O . SER A 1 85 ? 25.272 1.602 -34.649 1.00 66.56 85 SER A O 1
ATOM 662 N N . GLY A 1 86 ? 23.232 2.458 -34.903 1.00 61.69 86 GLY A N 1
ATOM 663 C CA . GLY A 1 86 ? 22.995 1.779 -36.186 1.00 61.69 86 GLY A CA 1
ATOM 664 C C . GLY A 1 86 ? 23.112 0.244 -36.125 1.00 61.69 86 GLY A C 1
ATOM 665 O O . GLY A 1 86 ? 23.209 -0.393 -37.168 1.00 61.69 86 GLY A O 1
ATOM 666 N N . GLY A 1 87 ? 23.116 -0.346 -34.920 1.00 56.44 87 GLY A N 1
ATOM 667 C CA . GLY A 1 87 ? 23.453 -1.753 -34.673 1.00 56.44 87 GLY A CA 1
ATOM 668 C C . GLY A 1 87 ? 24.906 -2.032 -34.239 1.00 56.44 87 GLY A C 1
ATOM 669 O O . GLY A 1 87 ? 25.185 -3.135 -33.783 1.00 56.44 87 GLY A O 1
ATOM 670 N N . ASP A 1 88 ? 25.826 -1.062 -34.278 1.00 52.00 88 ASP A N 1
ATOM 671 C CA . ASP A 1 88 ? 27.268 -1.247 -34.002 1.00 52.00 88 ASP A CA 1
ATOM 672 C C . ASP A 1 88 ? 27.633 -1.468 -32.522 1.00 52.00 88 ASP A C 1
ATOM 674 O O . ASP A 1 88 ? 28.765 -1.849 -32.210 1.00 52.00 88 ASP A O 1
ATOM 678 N N . LEU A 1 89 ? 26.677 -1.346 -31.590 1.00 52.28 89 LEU A N 1
ATOM 679 C CA . LEU A 1 89 ? 26.849 -1.853 -30.218 1.00 52.28 89 LEU A CA 1
ATOM 680 C C . LEU A 1 89 ? 26.980 -3.387 -30.158 1.00 52.28 89 LEU A C 1
ATOM 682 O O . LEU A 1 89 ? 27.307 -3.913 -29.097 1.00 52.28 89 LEU A O 1
ATOM 686 N N . ALA A 1 90 ? 26.825 -4.089 -31.287 1.00 51.62 90 ALA A N 1
ATOM 687 C CA . ALA A 1 90 ? 27.079 -5.521 -31.446 1.00 51.62 90 ALA A CA 1
ATOM 688 C C . ALA A 1 90 ? 28.512 -5.981 -31.074 1.00 51.62 90 ALA A C 1
ATOM 690 O O . ALA A 1 90 ? 28.747 -7.184 -30.963 1.00 51.62 90 ALA A O 1
ATOM 691 N N . HIS A 1 91 ? 29.475 -5.064 -30.880 1.00 49.44 91 HIS A N 1
ATOM 692 C CA . HIS A 1 91 ? 30.864 -5.399 -30.515 1.00 49.44 91 HIS A CA 1
ATOM 693 C C . HIS A 1 91 ? 31.169 -5.393 -29.007 1.00 49.44 91 HIS A C 1
ATOM 695 O O . HIS A 1 91 ? 32.136 -6.031 -28.587 1.00 49.44 91 HIS A O 1
ATOM 701 N N . ALA A 1 92 ? 30.354 -4.748 -28.166 1.00 52.97 92 ALA A N 1
ATOM 702 C CA . ALA A 1 92 ? 30.227 -5.236 -26.795 1.00 52.97 92 ALA A CA 1
ATOM 703 C C . ALA A 1 92 ? 29.385 -6.500 -26.921 1.00 52.97 92 ALA A C 1
ATOM 705 O O . ALA A 1 92 ? 28.344 -6.432 -27.571 1.00 52.97 92 ALA A O 1
ATOM 706 N N . SER A 1 93 ? 29.832 -7.649 -26.390 1.00 57.69 93 SER A N 1
ATOM 707 C CA . SER A 1 93 ? 29.048 -8.873 -26.583 1.00 57.69 93 SER A CA 1
ATOM 708 C C . SER A 1 93 ? 27.614 -8.565 -26.160 1.00 57.69 93 SER A C 1
ATOM 710 O O . SER A 1 93 ? 27.390 -8.045 -25.065 1.00 57.69 93 SER A O 1
ATOM 712 N N . GLU A 1 94 ? 26.656 -8.774 -27.057 1.00 55.69 94 GLU A N 1
ATOM 713 C CA . GLU A 1 94 ? 25.249 -8.456 -26.808 1.00 55.69 94 GLU A CA 1
ATOM 714 C C . GLU A 1 94 ? 24.778 -9.113 -25.498 1.00 55.69 94 GLU A C 1
ATOM 716 O O . GLU A 1 94 ? 23.976 -8.551 -24.758 1.00 55.69 94 GLU A O 1
ATOM 721 N N . ALA A 1 95 ? 25.413 -10.232 -25.130 1.00 57.69 95 ALA A N 1
ATOM 722 C CA . ALA A 1 95 ? 25.303 -10.901 -23.842 1.00 57.69 95 ALA A CA 1
ATOM 723 C C . ALA A 1 95 ? 25.808 -10.082 -22.634 1.00 57.69 95 ALA A C 1
ATOM 725 O O . ALA A 1 95 ? 25.186 -10.138 -21.582 1.00 57.69 95 ALA A O 1
ATOM 726 N N . THR A 1 96 ? 26.891 -9.309 -22.742 1.00 63.88 96 THR A N 1
ATOM 727 C CA . THR A 1 96 ? 27.420 -8.452 -21.663 1.00 63.88 96 THR A CA 1
ATOM 728 C C . THR A 1 96 ? 26.515 -7.250 -21.407 1.00 63.88 96 THR A C 1
ATOM 730 O O . THR A 1 96 ? 26.190 -6.966 -20.256 1.00 63.88 96 THR A O 1
ATOM 733 N N . LEU A 1 97 ? 26.064 -6.565 -22.464 1.00 61.50 97 LEU A N 1
ATOM 734 C CA . LEU A 1 97 ? 25.103 -5.467 -22.320 1.00 61.50 97 LEU A CA 1
ATOM 735 C C . LEU A 1 97 ? 23.748 -5.995 -21.833 1.00 61.50 97 LEU A C 1
ATOM 737 O O . LEU A 1 97 ? 23.171 -5.421 -20.912 1.00 61.50 97 LEU A O 1
ATOM 741 N N . ALA A 1 98 ? 23.275 -7.129 -22.360 1.00 63.44 98 ALA A N 1
ATOM 742 C CA . ALA A 1 98 ? 22.067 -7.782 -21.865 1.00 63.44 98 ALA A CA 1
ATOM 743 C C . ALA A 1 98 ? 22.197 -8.234 -20.402 1.00 63.44 98 ALA A C 1
ATOM 745 O O . ALA A 1 98 ? 21.231 -8.098 -19.660 1.00 63.44 98 ALA A O 1
ATOM 746 N N . ALA A 1 99 ? 23.364 -8.719 -19.965 1.00 68.12 99 ALA A N 1
ATOM 747 C CA . ALA A 1 99 ? 23.598 -9.147 -18.585 1.00 68.12 99 ALA A CA 1
ATOM 748 C C . ALA A 1 99 ? 23.614 -7.966 -17.604 1.00 68.12 99 ALA A C 1
ATOM 750 O O . ALA A 1 99 ? 22.908 -8.014 -16.601 1.00 68.12 99 ALA A O 1
ATOM 751 N N . ILE A 1 100 ? 24.332 -6.882 -17.921 1.00 70.19 100 ILE A N 1
ATOM 752 C CA . ILE A 1 100 ? 24.364 -5.669 -17.083 1.00 70.19 100 ILE A CA 1
ATOM 753 C C . ILE A 1 100 ? 22.968 -5.035 -17.008 1.00 70.19 100 ILE A C 1
ATOM 755 O O . ILE A 1 100 ? 22.502 -4.657 -15.933 1.00 70.19 100 ILE A O 1
ATOM 759 N N . HIS A 1 101 ? 22.255 -4.958 -18.137 1.00 69.62 101 HIS A N 1
ATOM 760 C CA . HIS A 1 101 ? 20.877 -4.473 -18.143 1.00 69.62 101 HIS A CA 1
ATOM 761 C C . HIS A 1 101 ? 19.922 -5.420 -17.408 1.00 69.62 101 HIS A C 1
ATOM 763 O O . HIS A 1 101 ? 19.000 -4.938 -16.755 1.00 69.62 101 HIS A O 1
ATOM 769 N N . ALA A 1 102 ? 20.118 -6.738 -17.481 1.00 76.69 102 ALA A N 1
ATOM 770 C CA . ALA A 1 102 ? 19.301 -7.701 -16.752 1.00 76.69 102 ALA A CA 1
ATOM 771 C C . ALA A 1 102 ? 19.491 -7.563 -15.239 1.00 76.69 102 ALA A C 1
ATOM 773 O O . ALA A 1 102 ? 18.495 -7.536 -14.523 1.00 76.69 102 ALA A O 1
ATOM 774 N N . GLU A 1 103 ? 20.728 -7.412 -14.765 1.00 77.25 103 GLU A N 1
ATOM 775 C CA . GLU A 1 103 ? 21.037 -7.233 -13.344 1.00 77.25 103 GLU A CA 1
ATOM 776 C C . GLU A 1 103 ? 20.460 -5.918 -12.807 1.00 77.25 103 GLU A C 1
ATOM 778 O O . GLU A 1 103 ? 19.663 -5.941 -11.872 1.00 77.25 103 GLU A O 1
ATOM 783 N N . ALA A 1 104 ? 20.708 -4.789 -13.481 1.00 74.81 104 ALA A N 1
ATOM 784 C CA . ALA A 1 104 ? 20.137 -3.500 -13.083 1.00 74.81 104 ALA A CA 1
ATOM 785 C C . ALA A 1 104 ? 18.595 -3.497 -13.116 1.00 74.81 104 ALA A C 1
ATOM 787 O O . ALA A 1 104 ? 17.936 -2.892 -12.269 1.00 74.81 104 ALA A O 1
ATOM 788 N N . VAL A 1 105 ? 17.981 -4.183 -14.088 1.00 78.31 105 VAL A N 1
ATOM 789 C CA . VAL A 1 105 ? 16.517 -4.329 -14.155 1.00 78.31 105 VAL A CA 1
ATOM 790 C C . VAL A 1 105 ? 15.994 -5.233 -13.039 1.00 78.31 105 VAL A C 1
ATOM 792 O O . VAL A 1 105 ? 14.911 -4.964 -12.518 1.00 78.31 105 VAL A O 1
ATOM 795 N N . LEU A 1 106 ? 16.717 -6.293 -12.673 1.00 82.06 106 LEU A N 1
ATOM 796 C CA . LEU A 1 106 ? 16.359 -7.169 -11.557 1.00 82.06 106 LEU A CA 1
ATOM 797 C C . LEU A 1 106 ? 16.429 -6.414 -10.228 1.00 82.06 106 LEU A C 1
ATOM 799 O O . LEU A 1 106 ? 15.435 -6.405 -9.505 1.00 82.06 106 LEU A O 1
ATOM 803 N N . GLU A 1 107 ? 17.520 -5.698 -9.958 1.00 79.75 107 GLU A N 1
ATOM 804 C CA . GLU A 1 107 ? 17.672 -4.881 -8.747 1.00 79.75 107 GLU A CA 1
ATOM 805 C C . GLU A 1 107 ? 16.551 -3.843 -8.619 1.00 79.75 107 GLU A C 1
ATOM 807 O O . GLU A 1 107 ? 15.877 -3.766 -7.589 1.00 79.75 107 GLU A O 1
ATOM 812 N N . LEU A 1 108 ? 16.263 -3.102 -9.694 1.00 74.81 108 LEU A N 1
ATOM 813 C CA . LEU A 1 108 ? 15.172 -2.125 -9.697 1.00 74.81 108 LEU A CA 1
ATO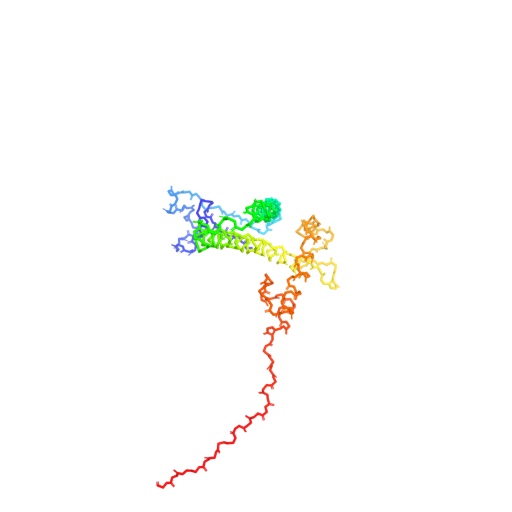M 814 C C . LEU A 1 108 ? 13.805 -2.787 -9.476 1.00 74.81 108 LEU A C 1
ATOM 816 O O . LEU A 1 108 ? 12.954 -2.235 -8.778 1.00 74.81 108 LEU A O 1
ATOM 820 N N . ARG A 1 109 ? 13.564 -3.980 -10.035 1.00 78.38 109 ARG A N 1
ATOM 821 C CA . ARG A 1 109 ? 12.321 -4.734 -9.786 1.00 78.38 109 ARG A CA 1
ATOM 822 C C . ARG A 1 109 ? 12.203 -5.158 -8.327 1.00 78.38 109 ARG A C 1
ATOM 824 O O . ARG A 1 109 ? 11.103 -5.109 -7.771 1.00 78.38 109 ARG A O 1
ATOM 831 N N . GLU A 1 110 ? 13.300 -5.564 -7.704 1.00 83.12 110 GLU A N 1
ATOM 832 C CA . GLU A 1 110 ? 13.331 -5.927 -6.289 1.00 83.12 110 GLU A CA 1
ATOM 833 C C . GLU A 1 110 ? 13.119 -4.713 -5.382 1.00 83.12 110 GLU A C 1
ATOM 835 O O . GLU A 1 110 ? 12.345 -4.790 -4.425 1.00 83.12 110 GLU A O 1
ATOM 840 N N . GLU A 1 111 ? 13.739 -3.573 -5.690 1.00 77.88 111 GLU A N 1
ATOM 841 C CA . GLU A 1 111 ? 13.495 -2.294 -5.011 1.00 77.88 111 GLU A CA 1
ATOM 842 C C . GLU A 1 111 ? 12.028 -1.879 -5.103 1.00 77.88 111 GLU A C 1
ATOM 844 O O . GLU A 1 111 ? 11.380 -1.663 -4.077 1.00 77.88 111 GLU A O 1
ATOM 849 N N . VAL A 1 112 ? 11.466 -1.881 -6.312 1.00 75.94 112 VAL A N 1
ATOM 850 C CA . VAL A 1 112 ? 10.051 -1.580 -6.551 1.00 75.94 112 VAL A CA 1
ATOM 851 C C . VAL A 1 112 ? 9.153 -2.539 -5.767 1.00 75.94 112 VAL A C 1
ATOM 853 O O . VAL A 1 112 ? 8.218 -2.111 -5.090 1.00 75.94 112 VAL A O 1
ATOM 856 N N . THR A 1 113 ? 9.459 -3.837 -5.774 1.00 81.00 113 THR A N 1
ATOM 857 C CA . THR A 1 113 ? 8.705 -4.844 -5.011 1.00 81.00 113 THR A CA 1
ATOM 858 C C . THR A 1 113 ? 8.770 -4.584 -3.503 1.00 81.00 113 THR A C 1
ATOM 860 O O . THR A 1 113 ? 7.752 -4.683 -2.812 1.00 81.00 113 THR A O 1
ATOM 863 N N . ARG A 1 114 ? 9.941 -4.219 -2.965 1.00 80.62 114 ARG A N 1
ATOM 864 C CA . ARG A 1 114 ? 10.112 -3.864 -1.545 1.00 80.62 114 ARG A CA 1
ATOM 865 C C . ARG A 1 114 ? 9.330 -2.604 -1.174 1.00 80.62 114 ARG A C 1
ATOM 867 O O . ARG A 1 114 ? 8.654 -2.601 -0.138 1.00 80.62 114 ARG A O 1
ATOM 874 N N . ALA A 1 115 ? 9.365 -1.576 -2.021 1.00 76.56 115 ALA A N 1
ATOM 875 C CA . ALA A 1 115 ? 8.594 -0.350 -1.836 1.00 76.56 115 ALA A CA 1
ATOM 876 C C . ALA A 1 115 ? 7.086 -0.646 -1.833 1.00 76.56 115 ALA A C 1
ATOM 878 O O . ALA A 1 115 ? 6.376 -0.258 -0.901 1.00 76.56 115 ALA A O 1
ATOM 879 N N . TYR A 1 116 ? 6.602 -1.442 -2.793 1.00 81.19 116 TYR A N 1
ATOM 880 C CA . TYR A 1 116 ? 5.202 -1.871 -2.846 1.00 81.19 116 TYR A CA 1
ATOM 881 C C . TYR A 1 116 ? 4.777 -2.662 -1.607 1.00 81.19 116 TYR A C 1
ATOM 883 O O . TYR A 1 116 ? 3.718 -2.383 -1.045 1.00 81.19 116 TYR A O 1
ATOM 891 N N . LYS A 1 117 ? 5.599 -3.605 -1.130 1.00 84.44 117 LYS A N 1
ATOM 892 C CA . LYS A 1 117 ? 5.316 -4.362 0.103 1.00 84.44 117 LYS A CA 1
ATOM 893 C C . LYS A 1 117 ? 5.245 -3.452 1.327 1.00 84.44 117 LYS A C 1
ATOM 895 O O . LYS A 1 117 ? 4.364 -3.623 2.168 1.00 84.44 117 LYS A O 1
ATOM 900 N N . THR A 1 118 ? 6.134 -2.467 1.418 1.00 80.44 118 THR A N 1
ATOM 901 C CA . THR A 1 118 ? 6.134 -1.484 2.511 1.00 80.44 118 THR A CA 1
ATOM 902 C C . THR A 1 118 ? 4.875 -0.626 2.480 1.00 80.44 118 THR A C 1
ATOM 904 O O . THR A 1 118 ? 4.194 -0.499 3.498 1.00 80.44 118 THR A O 1
ATOM 907 N N . ARG A 1 119 ? 4.504 -0.121 1.299 1.00 85.88 119 ARG A N 1
ATOM 908 C CA . ARG A 1 119 ? 3.264 0.635 1.106 1.00 85.88 119 ARG A CA 1
ATOM 909 C C . ARG A 1 119 ? 2.032 -0.200 1.447 1.00 85.88 119 ARG A C 1
ATOM 911 O O . ARG A 1 119 ? 1.160 0.275 2.164 1.00 85.88 119 ARG A O 1
ATOM 918 N N . ASN A 1 120 ? 1.972 -1.451 0.989 1.00 88.06 120 ASN A N 1
ATOM 919 C CA . ASN A 1 120 ? 0.855 -2.348 1.283 1.00 88.06 120 ASN A CA 1
ATOM 920 C C . ASN A 1 120 ? 0.715 -2.592 2.790 1.00 88.06 120 ASN A C 1
ATOM 922 O O . ASN A 1 120 ? -0.394 -2.529 3.303 1.00 88.06 120 ASN A O 1
ATOM 926 N N . ARG A 1 121 ? 1.817 -2.772 3.531 1.00 85.62 121 ARG A N 1
ATOM 927 C CA . ARG A 1 121 ? 1.769 -2.882 5.002 1.00 85.62 121 ARG A CA 1
ATOM 928 C C . ARG A 1 121 ? 1.183 -1.632 5.665 1.00 85.62 121 ARG A C 1
ATOM 930 O O . ARG A 1 121 ? 0.390 -1.763 6.593 1.00 85.62 121 ARG A O 1
ATOM 937 N N . ALA A 1 122 ? 1.551 -0.440 5.193 1.00 85.38 122 ALA A N 1
ATOM 938 C CA . ALA A 1 122 ? 0.984 0.809 5.701 1.00 85.38 122 ALA A CA 1
ATOM 939 C C . ALA A 1 122 ? -0.520 0.911 5.393 1.00 85.38 122 ALA A C 1
ATOM 941 O O . ALA A 1 122 ? -1.308 1.220 6.283 1.00 85.38 122 ALA A O 1
ATOM 942 N N . MET A 1 123 ? -0.929 0.564 4.172 1.00 89.56 123 MET A N 1
ATOM 943 C CA . MET A 1 123 ? -2.339 0.577 3.773 1.00 89.56 123 MET A CA 1
ATOM 944 C C . MET A 1 123 ? -3.182 -0.462 4.522 1.00 89.56 123 MET A C 1
ATOM 946 O O . MET A 1 123 ? -4.307 -0.165 4.900 1.00 89.56 123 MET A O 1
ATOM 950 N N . VAL A 1 124 ? -2.630 -1.636 4.842 1.00 90.00 124 VAL A N 1
ATOM 951 C CA . VAL A 1 124 ? -3.285 -2.621 5.723 1.00 90.00 124 VAL A CA 1
ATOM 952 C C . VAL A 1 124 ? -3.492 -2.061 7.135 1.00 90.00 124 VAL A C 1
ATOM 954 O O . VAL A 1 124 ? -4.520 -2.323 7.762 1.00 90.00 124 VAL A O 1
ATOM 957 N N . ALA A 1 125 ? -2.544 -1.276 7.655 1.00 86.50 125 ALA A N 1
ATOM 958 C CA . ALA A 1 125 ? -2.710 -0.618 8.950 1.00 86.50 125 ALA A CA 1
ATOM 959 C C . ALA A 1 125 ? -3.823 0.442 8.905 1.00 86.50 125 ALA A C 1
ATOM 961 O O . ALA A 1 125 ? -4.644 0.486 9.819 1.00 86.50 125 ALA A O 1
ATOM 962 N N . VAL A 1 126 ? -3.887 1.236 7.829 1.00 87.94 126 VAL A N 1
ATOM 963 C CA . VAL A 1 126 ? -4.977 2.197 7.585 1.00 87.94 126 VAL A CA 1
ATOM 964 C C . VAL A 1 126 ? -6.320 1.475 7.497 1.00 87.94 126 VAL A C 1
ATOM 966 O O . VAL A 1 126 ? -7.225 1.818 8.251 1.00 87.94 126 VAL A O 1
ATOM 969 N N . TRP A 1 127 ? -6.411 0.417 6.686 1.00 90.44 127 TRP A N 1
ATOM 970 C CA . TRP A 1 127 ? -7.592 -0.444 6.579 1.00 90.44 127 TRP A CA 1
ATOM 971 C C . TRP A 1 127 ? -8.035 -0.979 7.945 1.00 90.44 127 TRP A C 1
ATOM 973 O O . TRP A 1 127 ? -9.209 -0.951 8.279 1.00 90.44 127 TRP A O 1
ATOM 983 N N . THR A 1 128 ? -7.098 -1.420 8.787 1.00 87.31 128 THR A N 1
ATOM 984 C CA . THR A 1 128 ? -7.427 -1.954 10.120 1.00 87.31 128 THR A CA 1
ATOM 985 C C . THR A 1 128 ? -8.023 -0.885 11.041 1.00 87.31 128 THR A C 1
ATOM 987 O O . THR A 1 128 ? -8.862 -1.198 11.889 1.00 87.31 128 THR A O 1
ATOM 990 N N . ILE A 1 129 ? -7.568 0.366 10.923 1.00 86.31 129 ILE A N 1
ATOM 991 C CA . ILE A 1 129 ? -8.147 1.493 11.662 1.00 86.31 129 ILE A CA 1
ATOM 992 C C . ILE A 1 129 ? -9.531 1.799 11.099 1.00 86.31 129 ILE A C 1
ATOM 994 O O . ILE A 1 129 ? -10.467 1.900 11.891 1.00 86.31 129 ILE A O 1
ATOM 998 N N . ASP A 1 130 ? -9.660 1.890 9.772 1.00 86.94 130 ASP A N 1
ATOM 999 C CA . ASP A 1 130 ? -10.932 2.146 9.098 1.00 86.94 130 ASP A CA 1
ATOM 1000 C C . ASP A 1 130 ? -11.951 1.070 9.472 1.00 86.94 130 ASP A C 1
ATOM 1002 O O . ASP A 1 130 ? -12.907 1.399 10.142 1.00 86.94 130 ASP A O 1
ATOM 1006 N N . GLU A 1 131 ? -11.692 -0.219 9.259 1.00 86.25 131 GLU A N 1
ATOM 1007 C CA . GLU A 1 131 ? -12.596 -1.330 9.614 1.00 86.25 131 GLU A CA 1
ATOM 1008 C C . GLU A 1 131 ? -13.059 -1.302 11.087 1.00 86.25 131 GLU A C 1
ATOM 1010 O O . GLU A 1 131 ? -14.195 -1.646 11.413 1.00 86.25 131 GLU A O 1
ATOM 1015 N N . ARG A 1 132 ? -12.191 -0.880 12.016 1.00 83.38 132 ARG A N 1
ATOM 1016 C CA . ARG A 1 132 ? -12.544 -0.775 13.443 1.00 83.38 132 ARG A CA 1
ATOM 1017 C C . ARG A 1 132 ? -13.339 0.484 13.765 1.00 83.38 132 ARG A C 1
ATOM 1019 O O . ARG A 1 132 ? -14.075 0.490 14.752 1.00 83.38 132 ARG A O 1
ATOM 1026 N N . HIS A 1 133 ? -13.135 1.572 13.038 1.00 82.56 133 HIS A N 1
ATOM 1027 C CA . HIS A 1 133 ? -13.669 2.883 13.401 1.00 82.56 133 HIS A CA 1
ATOM 1028 C C . HIS A 1 133 ? -14.758 3.399 12.457 1.00 82.56 133 HIS A C 1
ATOM 1030 O O . HIS A 1 133 ? -15.535 4.259 12.864 1.00 82.56 133 HIS A O 1
ATOM 1036 N N . HIS A 1 134 ? -14.856 2.819 11.269 1.00 78.69 134 HIS A N 1
ATOM 1037 C CA . HIS A 1 134 ? -15.989 2.833 10.366 1.00 78.69 134 HIS A CA 1
ATOM 1038 C C . HIS A 1 134 ? -17.224 2.369 11.127 1.00 78.69 134 HIS A C 1
ATOM 1040 O O . HIS A 1 134 ? -17.192 1.409 11.906 1.00 78.69 134 HIS A O 1
ATOM 1046 N N . ALA A 1 135 ? -18.331 3.055 10.895 1.00 56.59 135 ALA A N 1
ATOM 1047 C CA . ALA A 1 135 ? -19.614 2.463 11.173 1.00 56.59 135 ALA A CA 1
ATOM 1048 C C . ALA A 1 135 ? -20.102 1.876 9.864 1.00 56.59 135 ALA A C 1
ATOM 1050 O O . ALA A 1 135 ? -20.089 2.562 8.846 1.00 56.59 135 ALA A O 1
ATOM 1051 N N . GLY A 1 136 ? -20.548 0.626 9.904 1.00 65.88 136 GLY A N 1
ATOM 1052 C CA . GLY A 1 136 ? -21.412 0.120 8.849 1.00 65.88 136 GLY A CA 1
ATOM 1053 C C . GLY A 1 136 ? -22.726 0.903 8.861 1.00 65.88 136 GLY A C 1
ATOM 1054 O O . GLY A 1 136 ? -22.780 2.114 8.693 1.00 65.88 136 GLY A O 1
ATOM 1055 N N . VAL A 1 137 ? -23.831 0.225 9.148 1.00 55.72 137 VAL A N 1
ATOM 1056 C CA . VAL A 1 137 ? -25.174 0.839 9.181 1.00 55.72 137 VAL A CA 1
ATOM 1057 C C . VAL A 1 137 ? -25.445 1.629 10.484 1.00 55.72 137 VAL A C 1
ATOM 1059 O O . VAL A 1 137 ? -26.584 1.735 10.924 1.00 55.72 137 VAL A O 1
ATOM 1062 N N . GLY A 1 138 ? -24.410 2.127 11.170 1.00 63.19 138 GLY A N 1
ATOM 1063 C CA . GLY A 1 138 ? -24.521 2.724 12.509 1.00 63.19 138 GLY A CA 1
ATOM 1064 C C . GLY A 1 138 ? -24.003 4.160 12.592 1.00 63.19 138 GLY A C 1
ATOM 1065 O O . GLY A 1 138 ? -23.255 4.615 11.743 1.00 63.19 138 GLY A O 1
ATOM 1066 N N . GLU A 1 139 ? -24.354 4.879 13.659 1.00 77.69 139 GLU A N 1
ATOM 1067 C CA . GLU A 1 139 ? -23.851 6.245 13.911 1.00 77.69 139 GLU A CA 1
ATOM 1068 C C . GLU A 1 139 ? -22.624 6.277 14.843 1.00 77.69 139 GLU A C 1
ATOM 1070 O O . GLU A 1 139 ? -22.103 7.345 15.174 1.00 77.69 139 GLU A O 1
ATOM 1075 N N . LYS A 1 140 ? -22.167 5.106 15.309 1.00 81.25 140 LYS A N 1
ATOM 1076 C CA . LYS A 1 140 ? -21.099 4.949 16.306 1.00 81.25 140 LYS A CA 1
ATOM 1077 C C . LYS A 1 140 ? -20.029 3.975 15.819 1.00 81.25 140 LYS A C 1
ATOM 1079 O O . LYS A 1 140 ? -20.350 2.968 15.195 1.00 81.25 140 LYS A O 1
ATOM 1084 N N . CYS A 1 141 ? -18.773 4.251 16.158 1.00 83.44 141 CYS A N 1
ATOM 1085 C CA . CYS A 1 141 ? -17.649 3.351 15.901 1.00 83.44 141 CYS A CA 1
ATOM 1086 C C . CYS A 1 141 ? -17.688 2.116 16.825 1.00 83.44 141 CYS A C 1
ATOM 1088 O O . CYS A 1 141 ? -18.443 2.089 17.802 1.00 83.44 141 CYS A O 1
ATOM 1090 N N . SER A 1 142 ? -16.816 1.121 16.599 1.00 79.31 142 SER A N 1
ATOM 1091 C CA . SER A 1 142 ? -16.739 -0.097 17.440 1.00 79.31 142 SER A CA 1
ATOM 1092 C C . SER A 1 142 ? -16.483 0.162 18.934 1.00 79.31 142 SER A C 1
ATOM 1094 O O . SER A 1 142 ? -16.715 -0.713 19.766 1.00 79.31 142 SER A O 1
ATOM 1096 N N . ARG A 1 143 ? -16.032 1.370 19.294 1.00 75.00 143 ARG A N 1
ATOM 1097 C CA . ARG A 1 143 ? -15.806 1.812 20.681 1.00 75.00 143 ARG A CA 1
ATOM 1098 C C . ARG A 1 143 ? -17.000 2.553 21.292 1.00 75.00 143 ARG A C 1
ATOM 1100 O O . ARG A 1 143 ? -16.902 3.035 22.415 1.00 75.00 143 ARG A O 1
ATOM 1107 N N . GLY A 1 144 ? -18.107 2.678 20.560 1.00 80.19 144 GLY A N 1
ATOM 1108 C CA . GLY A 1 144 ? -19.330 3.351 21.002 1.00 80.19 144 GLY A CA 1
ATOM 1109 C C . GLY A 1 144 ? -19.310 4.880 20.885 1.00 80.19 144 GLY A C 1
ATOM 1110 O O . GLY A 1 144 ? -20.280 5.528 21.282 1.00 80.19 144 GLY A O 1
ATOM 1111 N N . THR A 1 145 ? -18.245 5.473 20.339 1.00 81.38 145 THR A N 1
ATOM 1112 C CA . THR A 1 145 ? -18.154 6.921 20.094 1.00 81.38 145 THR A CA 1
ATOM 1113 C C . THR A 1 145 ? -18.933 7.290 18.830 1.00 81.38 145 THR A C 1
ATOM 1115 O O . THR A 1 145 ? -18.783 6.584 17.831 1.00 81.38 145 THR A O 1
ATOM 1118 N N . PRO A 1 146 ? -19.731 8.378 18.824 1.00 85.12 146 PRO A N 1
ATOM 1119 C CA . PRO A 1 146 ? -20.335 8.890 17.596 1.00 85.12 146 PRO A CA 1
ATOM 1120 C C . PRO A 1 146 ? -19.275 9.130 16.520 1.00 85.12 146 PRO A C 1
ATOM 1122 O O . PRO A 1 146 ? -18.213 9.674 16.827 1.00 85.12 146 PRO A O 1
ATOM 1125 N N . LEU A 1 147 ? -19.558 8.747 15.275 1.00 81.31 147 LEU A N 1
ATOM 1126 C CA . LEU A 1 147 ? -18.587 8.820 14.178 1.00 81.31 147 LEU A CA 1
ATOM 1127 C C . LEU A 1 147 ? -17.992 10.216 14.000 1.00 81.31 147 LEU A C 1
ATOM 1129 O O . LEU A 1 147 ? -16.775 10.355 13.955 1.00 81.31 147 LEU A O 1
ATOM 1133 N N . HIS A 1 148 ? -18.840 11.248 14.003 1.00 81.31 148 HIS A N 1
ATOM 1134 C CA . HIS A 1 148 ? -18.407 12.641 13.871 1.00 81.31 148 HIS A CA 1
ATOM 1135 C C . HIS A 1 148 ? -17.424 13.075 14.977 1.00 81.31 148 HIS A C 1
ATOM 1137 O O . HIS A 1 148 ? -16.626 13.986 14.773 1.00 81.31 148 HIS A O 1
ATOM 1143 N N . GLY A 1 149 ? -17.461 12.423 16.145 1.00 82.44 149 GLY A N 1
ATOM 1144 C CA . GLY A 1 149 ? -16.556 12.663 17.271 1.00 82.44 149 GLY A CA 1
ATOM 1145 C C . GLY A 1 149 ? -15.392 11.672 17.370 1.00 82.44 149 GLY A C 1
ATOM 1146 O O . GLY A 1 149 ? -14.564 11.796 18.277 1.00 82.44 149 GLY A O 1
ATOM 1147 N N . CYS A 1 150 ? -15.306 10.676 16.483 1.00 85.75 150 CYS A N 1
ATOM 1148 C CA . CYS A 1 150 ? -14.241 9.683 16.511 1.00 85.75 150 CYS A CA 1
ATOM 1149 C C . CYS A 1 150 ? -12.983 10.246 15.843 1.00 85.75 150 CYS A C 1
ATOM 1151 O O . CYS A 1 150 ? -12.847 10.251 14.623 1.00 85.75 150 CYS A O 1
ATOM 1153 N N . LYS A 1 151 ? -12.033 10.700 16.664 1.00 84.44 151 LYS A N 1
ATOM 1154 C CA . LYS A 1 151 ? -10.772 11.288 16.189 1.00 84.44 151 LYS A CA 1
ATOM 1155 C C . LYS A 1 151 ? -9.961 10.330 15.324 1.00 84.44 151 LYS A C 1
ATOM 1157 O O . LYS A 1 151 ? -9.333 10.773 14.374 1.00 84.44 151 LYS A O 1
ATOM 1162 N N . GLU A 1 152 ? -9.969 9.038 15.644 1.00 83.25 152 GLU A N 1
ATOM 1163 C CA . GLU A 1 152 ? -9.283 8.025 14.843 1.00 83.25 152 GLU A CA 1
ATOM 1164 C C . GLU A 1 152 ? -9.909 7.873 13.452 1.00 83.25 152 GLU A C 1
ATOM 1166 O O . GLU A 1 152 ? -9.171 7.749 12.484 1.00 83.25 152 GLU A O 1
ATOM 1171 N N . TYR A 1 153 ? -11.242 7.938 13.347 1.00 84.50 153 TYR A N 1
ATOM 1172 C CA . TYR A 1 153 ? -11.947 7.881 12.065 1.00 84.50 153 TYR A CA 1
ATOM 1173 C C . TYR A 1 153 ? -11.717 9.152 11.239 1.00 84.50 153 TYR A C 1
ATOM 1175 O O . TYR A 1 153 ? -11.295 9.069 10.090 1.00 84.50 153 TYR A O 1
ATOM 1183 N N . ASN A 1 154 ? -11.915 10.326 11.847 1.00 84.69 154 ASN A N 1
ATOM 1184 C CA . ASN A 1 154 ? -11.704 11.622 11.191 1.00 84.69 154 ASN A CA 1
ATOM 1185 C C . ASN A 1 154 ? -10.228 11.833 10.808 1.00 84.69 154 ASN A C 1
ATOM 1187 O O . ASN A 1 154 ? -9.904 12.486 9.822 1.00 84.69 154 ASN A O 1
ATOM 1191 N N . GLY A 1 155 ? -9.304 11.247 11.575 1.00 85.81 155 GLY A N 1
ATOM 1192 C CA . GLY A 1 155 ? -7.877 11.264 11.274 1.00 85.81 155 GLY A CA 1
ATOM 1193 C C . GLY A 1 155 ? -7.521 10.555 9.969 1.00 85.81 155 GLY A C 1
ATOM 1194 O O . GLY A 1 155 ? -6.437 10.789 9.451 1.00 85.81 155 GLY A O 1
ATOM 1195 N N . LEU A 1 156 ? -8.404 9.723 9.410 1.00 86.19 156 LEU A N 1
ATOM 1196 C CA . LEU A 1 156 ? -8.178 9.086 8.114 1.00 86.19 156 LEU A CA 1
ATOM 1197 C C . LEU A 1 156 ? -8.550 9.981 6.929 1.00 86.19 156 LEU A C 1
ATOM 1199 O O . LEU A 1 156 ? -8.195 9.650 5.802 1.00 86.19 156 LEU A O 1
ATOM 1203 N N . ASP A 1 157 ? -9.226 11.113 7.138 1.00 85.44 157 ASP A N 1
ATOM 1204 C CA . ASP A 1 157 ? -9.826 11.877 6.037 1.00 85.44 157 ASP A CA 1
ATOM 1205 C C . ASP A 1 157 ? -8.802 12.364 5.005 1.00 85.44 157 ASP A C 1
ATOM 1207 O O . ASP A 1 157 ? -9.080 12.351 3.806 1.00 85.44 157 ASP A O 1
ATOM 1211 N N . PHE A 1 158 ? -7.582 12.701 5.430 1.00 85.81 158 PHE A N 1
ATOM 1212 C CA . PHE A 1 158 ? -6.532 13.140 4.505 1.00 85.81 158 PHE A CA 1
ATOM 1213 C C . PHE A 1 158 ? -5.966 12.005 3.631 1.00 85.81 158 PHE A C 1
ATOM 1215 O O . PHE A 1 158 ? -5.434 12.275 2.557 1.00 85.81 158 PHE A O 1
ATOM 1222 N N . ILE A 1 159 ? -6.061 10.746 4.075 1.00 86.56 159 ILE A N 1
ATOM 1223 C CA . ILE A 1 159 ? -5.530 9.565 3.371 1.00 86.56 159 ILE A CA 1
ATOM 1224 C C . ILE A 1 159 ? -6.637 8.721 2.727 1.00 86.56 159 ILE A C 1
ATOM 1226 O O . ILE A 1 159 ? -6.350 7.847 1.911 1.00 86.56 159 ILE A O 1
ATOM 1230 N N . ARG A 1 160 ? -7.906 9.001 3.045 1.00 86.56 160 ARG A N 1
ATOM 1231 C CA . ARG A 1 160 ? -9.068 8.195 2.652 1.00 86.56 160 ARG A CA 1
ATOM 1232 C C . ARG A 1 160 ? -9.131 7.958 1.146 1.00 86.56 160 ARG A C 1
ATOM 1234 O O . ARG A 1 160 ? -9.209 6.815 0.716 1.00 86.56 160 ARG A O 1
ATOM 1241 N N . SER A 1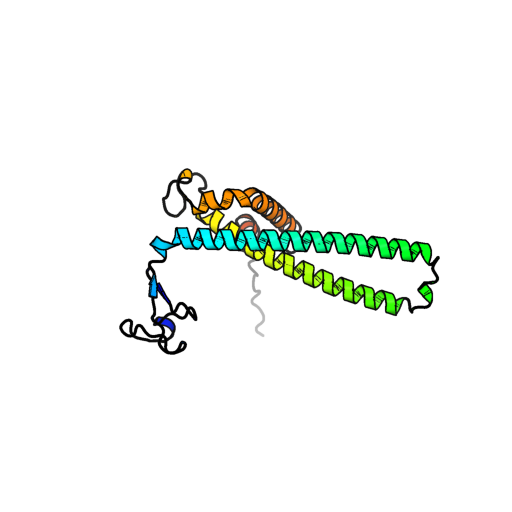 161 ? -8.963 9.012 0.346 1.00 86.75 161 SER A N 1
ATOM 1242 C CA . SER A 1 161 ? -8.978 8.884 -1.119 1.00 86.75 161 SER A CA 1
ATOM 1243 C C . SER A 1 161 ? -7.826 8.032 -1.674 1.00 86.75 161 SER A C 1
ATOM 1245 O O . SER A 1 161 ? -7.987 7.351 -2.686 1.00 86.75 161 SER A O 1
ATOM 1247 N N . GLU A 1 162 ? -6.651 8.048 -1.037 1.00 86.81 162 GLU A N 1
ATOM 1248 C CA . GLU A 1 162 ? -5.517 7.213 -1.450 1.00 86.81 162 GLU A CA 1
ATOM 1249 C C . GLU A 1 162 ? -5.746 5.750 -1.080 1.00 86.81 162 GLU A C 1
ATOM 1251 O O . GLU A 1 162 ? -5.472 4.851 -1.878 1.00 86.81 162 GLU A O 1
ATOM 1256 N N . TYR A 1 163 ? -6.270 5.534 0.124 1.00 88.94 163 TYR A N 1
ATOM 1257 C CA . TYR A 1 163 ? -6.651 4.233 0.643 1.00 88.94 163 TYR A CA 1
ATOM 1258 C C . TYR A 1 163 ? -7.737 3.576 -0.221 1.00 88.94 163 TYR A C 1
ATOM 1260 O O . TYR A 1 163 ? -7.533 2.450 -0.664 1.00 88.94 163 TYR A O 1
ATOM 1268 N N . GLU A 1 164 ? -8.815 4.286 -0.562 1.00 89.81 164 GLU A N 1
ATOM 1269 C CA . GLU A 1 164 ? -9.893 3.776 -1.426 1.00 89.81 164 GLU A CA 1
ATOM 1270 C C . GLU A 1 164 ? -9.360 3.366 -2.808 1.00 89.81 164 GLU A C 1
ATOM 1272 O O . GLU A 1 164 ? -9.652 2.280 -3.314 1.00 89.81 164 GLU A O 1
ATOM 1277 N N . ARG A 1 165 ? -8.499 4.196 -3.417 1.00 91.88 165 ARG A N 1
ATOM 1278 C CA . ARG A 1 165 ? -7.841 3.853 -4.691 1.00 91.88 165 ARG A CA 1
ATOM 1279 C C . ARG A 1 165 ? -6.964 2.610 -4.565 1.00 91.88 165 ARG A C 1
ATOM 1281 O O . ARG A 1 165 ? -6.943 1.775 -5.473 1.00 91.88 165 ARG A O 1
ATOM 1288 N N . TRP A 1 166 ? -6.208 2.498 -3.473 1.00 93.62 166 TRP A N 1
ATOM 1289 C CA . TRP A 1 166 ? -5.392 1.321 -3.201 1.00 93.62 166 TRP A CA 1
ATOM 1290 C C . TRP A 1 166 ? -6.262 0.071 -3.052 1.00 93.62 166 TRP A C 1
ATOM 1292 O O . TRP A 1 166 ? -5.978 -0.925 -3.717 1.00 93.62 166 TRP A O 1
ATOM 1302 N N . GLU A 1 167 ? -7.326 0.139 -2.254 1.00 93.12 167 GLU A N 1
ATOM 1303 C CA . GLU A 1 167 ? -8.238 -0.967 -1.965 1.00 93.12 167 GLU A CA 1
ATOM 1304 C C . GLU A 1 167 ? -8.893 -1.487 -3.249 1.00 93.12 167 GLU A C 1
ATOM 1306 O O . GLU A 1 167 ? -8.762 -2.670 -3.568 1.00 93.12 167 GLU A O 1
ATOM 1311 N N . ILE A 1 168 ? -9.474 -0.595 -4.062 1.00 93.88 168 ILE A N 1
ATOM 1312 C CA . ILE A 1 168 ? -10.058 -0.933 -5.372 1.00 93.88 168 ILE A CA 1
ATOM 1313 C C . ILE A 1 168 ? -9.035 -1.663 -6.248 1.00 93.88 168 ILE A C 1
ATOM 1315 O O . ILE A 1 168 ? -9.333 -2.710 -6.831 1.00 93.88 168 ILE A O 1
ATOM 1319 N N . LYS A 1 169 ? -7.803 -1.144 -6.319 1.00 93.88 169 LYS A N 1
ATOM 1320 C CA . LYS A 1 169 ? -6.735 -1.761 -7.112 1.00 93.88 169 LYS A CA 1
ATOM 1321 C C . LYS A 1 169 ? -6.358 -3.146 -6.584 1.00 93.88 169 LYS A C 1
ATOM 1323 O O . LYS A 1 169 ? -6.153 -4.051 -7.389 1.00 93.88 169 LYS A O 1
ATOM 1328 N N . GLN A 1 170 ? -6.251 -3.333 -5.268 1.00 93.88 170 GLN A N 1
ATOM 1329 C CA . GLN A 1 170 ? -5.904 -4.642 -4.709 1.00 93.88 170 GLN A CA 1
ATOM 1330 C C . GLN A 1 170 ? -7.036 -5.662 -4.884 1.00 93.88 170 GLN A C 1
ATOM 1332 O O . GLN A 1 170 ? -6.754 -6.816 -5.194 1.00 93.88 170 GLN A O 1
ATOM 1337 N N . ILE A 1 171 ? -8.302 -5.242 -4.771 1.00 92.69 171 ILE A N 1
ATOM 1338 C CA . ILE A 1 171 ? -9.464 -6.090 -5.078 1.00 92.69 171 ILE A CA 1
ATOM 1339 C C . ILE A 1 171 ? -9.423 -6.533 -6.544 1.00 92.69 171 ILE A C 1
ATOM 1341 O O . ILE A 1 171 ? -9.686 -7.697 -6.840 1.00 92.69 171 ILE A O 1
ATOM 1345 N N . GLN A 1 172 ? -9.077 -5.632 -7.464 1.00 93.12 172 GLN A N 1
ATOM 1346 C CA . GLN A 1 172 ? -8.959 -5.971 -8.880 1.00 93.12 172 GLN A CA 1
ATOM 1347 C C . GLN A 1 172 ? -7.826 -6.976 -9.136 1.00 93.12 172 GLN A C 1
ATOM 1349 O O . GLN A 1 172 ? -8.054 -7.987 -9.796 1.00 93.12 172 GLN A O 1
ATOM 1354 N N . LEU A 1 173 ? -6.636 -6.753 -8.565 1.00 90.00 173 LEU A N 1
ATOM 1355 C CA . LEU A 1 173 ? -5.515 -7.700 -8.662 1.00 90.00 173 LEU A CA 1
ATOM 1356 C C . LEU A 1 173 ? -5.892 -9.082 -8.114 1.00 90.00 173 LEU A C 1
ATOM 1358 O O . LEU A 1 173 ? -5.615 -10.092 -8.755 1.00 90.00 173 LEU A O 1
ATOM 1362 N N . MET A 1 174 ? -6.591 -9.117 -6.979 1.00 93.12 174 MET A N 1
ATOM 1363 C CA . MET A 1 174 ? -7.097 -10.345 -6.372 1.00 93.12 174 MET A CA 1
ATOM 1364 C C . MET A 1 174 ? -8.081 -11.080 -7.293 1.00 93.12 174 MET A C 1
ATOM 1366 O O . MET A 1 174 ? -7.951 -12.284 -7.495 1.00 93.12 174 MET A O 1
ATOM 1370 N N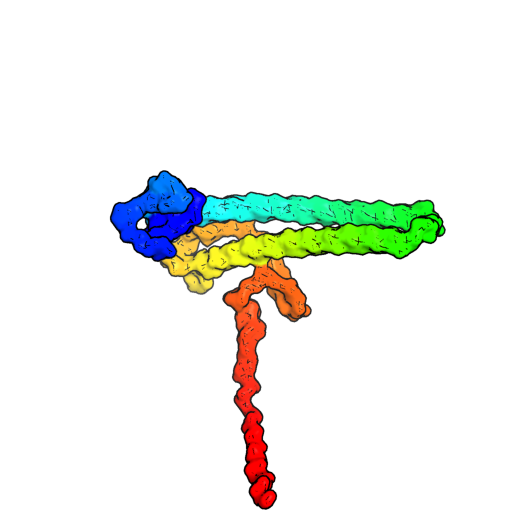 . LYS A 1 175 ? -9.037 -10.366 -7.902 1.00 90.06 175 LYS A N 1
ATOM 1371 C CA . LYS A 1 175 ? -9.988 -10.945 -8.871 1.00 90.06 175 LYS A CA 1
ATOM 1372 C C . LYS A 1 175 ? -9.299 -11.487 -10.125 1.00 90.06 175 LYS A C 1
ATOM 1374 O O . LYS A 1 175 ? -9.773 -12.454 -10.707 1.00 90.06 175 LYS A O 1
ATOM 1379 N N . GLU A 1 176 ? -8.185 -10.883 -10.523 1.00 90.94 176 GLU A N 1
ATOM 1380 C CA . GLU A 1 176 ? -7.344 -11.337 -11.636 1.00 90.94 176 GLU A CA 1
ATOM 1381 C C . GLU A 1 176 ? -6.396 -12.491 -11.256 1.00 90.94 176 GLU A C 1
ATOM 1383 O O . GLU A 1 176 ? -5.629 -12.945 -12.105 1.00 90.94 176 GLU A O 1
ATOM 1388 N N . GLY A 1 177 ? -6.409 -12.958 -10.001 1.00 88.69 177 GLY A N 1
ATOM 1389 C CA . GLY A 1 177 ? -5.506 -14.006 -9.513 1.00 88.69 177 GLY A CA 1
ATOM 1390 C C . GLY A 1 177 ? -4.041 -13.565 -9.407 1.00 88.69 177 GLY A C 1
ATOM 1391 O O . GLY A 1 177 ? -3.142 -14.403 -9.423 1.00 88.69 177 GLY A O 1
ATOM 1392 N N . LYS A 1 178 ? -3.785 -12.255 -9.337 1.00 88.06 178 LYS A N 1
ATOM 1393 C CA . LYS A 1 178 ? -2.445 -11.671 -9.187 1.00 88.06 178 LYS A CA 1
ATOM 1394 C C . LYS A 1 178 ? -2.110 -11.438 -7.714 1.00 88.06 178 LYS A C 1
ATOM 1396 O O . LYS A 1 178 ? -3.000 -11.346 -6.870 1.00 88.06 178 LYS A O 1
ATOM 1401 N N . ASP A 1 179 ? -0.816 -11.285 -7.430 1.00 87.00 179 ASP A N 1
ATOM 1402 C CA . ASP A 1 179 ? -0.331 -10.905 -6.099 1.00 87.00 179 ASP A CA 1
ATOM 1403 C C . ASP A 1 179 ? -0.964 -9.577 -5.645 1.00 87.00 179 ASP A C 1
ATOM 1405 O O . ASP A 1 179 ? -1.024 -8.604 -6.407 1.00 87.00 179 ASP A O 1
ATOM 1409 N N . HIS A 1 180 ? -1.459 -9.550 -4.408 1.00 91.88 180 HIS A N 1
ATOM 1410 C CA . HIS A 1 180 ? -2.220 -8.437 -3.851 1.00 91.88 180 HIS A CA 1
ATOM 1411 C C . HIS A 1 180 ? -1.883 -8.196 -2.377 1.00 91.88 180 HIS A C 1
ATOM 1413 O O . HIS A 1 180 ? -1.465 -9.082 -1.640 1.00 91.88 180 HIS A O 1
ATOM 1419 N N . GLY A 1 181 ? -2.116 -6.969 -1.919 1.00 89.19 181 GLY A N 1
ATOM 1420 C CA . GLY A 1 181 ? -1.821 -6.516 -0.561 1.00 89.19 181 GLY A CA 1
ATOM 1421 C C . GLY A 1 181 ? -2.976 -6.598 0.437 1.00 89.19 181 GLY A C 1
ATOM 1422 O O . GLY A 1 181 ? -2.794 -6.133 1.558 1.00 89.19 181 GLY A O 1
ATOM 1423 N N . LEU A 1 182 ? -4.154 -7.113 0.054 1.00 90.38 182 LEU A N 1
ATOM 1424 C CA . LEU A 1 182 ? -5.293 -7.230 0.978 1.00 90.38 182 LEU A CA 1
ATOM 1425 C C . LEU A 1 182 ? -5.000 -8.227 2.112 1.00 90.38 182 LEU A C 1
ATOM 1427 O O . LEU A 1 182 ? -4.460 -9.301 1.842 1.00 90.38 182 LEU A O 1
ATOM 1431 N N . PRO A 1 183 ? -5.391 -7.917 3.359 1.00 88.38 183 PRO A N 1
ATOM 1432 C CA . PRO A 1 183 ? -5.262 -8.850 4.468 1.00 88.38 183 PRO A CA 1
ATOM 1433 C C . PRO A 1 183 ? -6.316 -9.966 4.377 1.00 88.38 183 PRO A C 1
ATOM 1435 O O . PRO A 1 183 ? -7.395 -9.781 3.819 1.00 88.38 183 PRO A O 1
ATOM 1438 N N . GLU A 1 184 ? -6.035 -11.131 4.964 1.00 85.75 184 GLU A N 1
ATOM 1439 C CA . GLU A 1 184 ? -6.905 -12.320 4.870 1.00 85.75 184 GLU A CA 1
ATOM 1440 C C . GLU A 1 184 ? -8.318 -12.101 5.428 1.00 85.75 184 GLU A C 1
ATOM 1442 O O . GLU A 1 184 ? -9.285 -12.713 4.974 1.00 85.75 184 GLU A O 1
ATOM 1447 N N . ASN A 1 185 ? -8.449 -11.222 6.422 1.00 84.50 185 ASN A N 1
ATOM 1448 C CA . ASN A 1 185 ? -9.719 -10.883 7.051 1.00 84.50 185 ASN A CA 1
ATOM 1449 C C . ASN A 1 185 ? -10.510 -9.800 6.297 1.00 84.50 185 ASN A C 1
ATOM 1451 O O . ASN A 1 185 ? -11.629 -9.492 6.711 1.00 84.50 185 ASN A O 1
ATOM 1455 N N . HIS A 1 186 ? -9.979 -9.267 5.194 1.00 88.12 186 HIS A N 1
ATOM 1456 C CA . HIS A 1 186 ? -10.681 -8.316 4.339 1.00 88.12 186 HIS A CA 1
ATOM 1457 C C . HIS A 1 186 ? -11.972 -8.930 3.768 1.00 88.12 186 HIS A C 1
ATOM 1459 O O . HIS A 1 186 ? -11.931 -10.081 3.324 1.00 88.12 186 HIS A O 1
ATOM 1465 N N . PRO A 1 187 ? -13.111 -8.211 3.706 1.00 86.88 187 PRO A N 1
ATOM 1466 C CA . PRO A 1 187 ? -14.384 -8.772 3.244 1.00 86.88 187 PRO A CA 1
ATOM 1467 C C . PRO A 1 187 ? -14.297 -9.473 1.882 1.00 86.88 187 PRO A C 1
ATOM 1469 O O . PRO A 1 187 ? -14.772 -10.598 1.736 1.00 86.88 187 PRO A O 1
ATOM 1472 N N . GLU A 1 188 ? -13.644 -8.846 0.902 1.00 86.56 188 GLU A N 1
ATOM 1473 C CA . GLU A 1 188 ? -13.439 -9.437 -0.428 1.00 86.56 188 GLU A CA 1
ATOM 1474 C C . GLU A 1 188 ? -12.471 -10.632 -0.411 1.00 86.56 188 GLU A C 1
ATOM 1476 O O . GLU A 1 188 ? -12.744 -11.643 -1.056 1.00 86.56 188 GLU A O 1
ATOM 1481 N N . ALA A 1 189 ? -11.397 -10.581 0.387 1.00 84.81 189 ALA A N 1
ATOM 1482 C CA . ALA A 1 189 ? -10.467 -11.704 0.514 1.00 84.81 189 ALA A CA 1
ATOM 1483 C C . ALA A 1 189 ? -11.139 -12.909 1.191 1.00 84.81 189 ALA A C 1
ATOM 1485 O O . ALA A 1 189 ? -10.989 -14.043 0.745 1.00 84.81 189 ALA A O 1
ATOM 1486 N N . ARG A 1 190 ? -11.977 -12.672 2.209 1.00 84.69 190 ARG A N 1
ATOM 1487 C CA . ARG A 1 190 ? -12.764 -13.709 2.897 1.00 84.69 190 ARG A CA 1
ATOM 1488 C C . ARG A 1 190 ? -13.770 -14.405 1.988 1.00 84.69 190 ARG A C 1
ATOM 1490 O O . ARG A 1 190 ? -14.063 -15.577 2.216 1.00 84.69 190 ARG A O 1
ATOM 1497 N N . LYS A 1 191 ? -14.331 -13.705 0.997 1.00 81.81 191 LYS A N 1
ATOM 1498 C CA . LYS A 1 191 ? -15.260 -14.304 0.024 1.00 81.81 191 LYS A CA 1
ATOM 1499 C C . LYS A 1 191 ? -14.554 -15.334 -0.857 1.00 81.81 191 LYS A C 1
ATOM 1501 O O . LYS A 1 191 ? -15.143 -16.374 -1.124 1.00 81.81 191 LYS A O 1
ATOM 1506 N N . LEU A 1 192 ? -13.307 -15.067 -1.251 1.00 70.12 192 LEU A N 1
ATOM 1507 C CA . LEU A 1 192 ? -12.496 -15.985 -2.058 1.00 70.12 192 LEU A CA 1
ATOM 1508 C C . LEU A 1 192 ? -11.820 -17.084 -1.222 1.00 70.12 192 LEU A C 1
ATOM 1510 O O . LEU A 1 192 ? -11.735 -18.216 -1.679 1.00 70.12 192 LEU A O 1
ATOM 1514 N N . ASN A 1 193 ? -11.412 -16.784 0.016 1.00 60.19 193 ASN A N 1
ATOM 1515 C CA . ASN A 1 193 ? -10.814 -17.753 0.948 1.00 60.19 193 ASN A CA 1
ATOM 1516 C C . ASN A 1 193 ? -11.835 -18.616 1.699 1.00 60.19 193 ASN A C 1
ATOM 1518 O O . ASN A 1 193 ? -11.449 -19.443 2.528 1.00 60.19 193 ASN A O 1
ATOM 1522 N N . ARG A 1 194 ? -13.140 -18.450 1.456 1.00 49.75 194 ARG A N 1
ATOM 1523 C CA . ARG A 1 194 ? -14.118 -19.414 1.959 1.00 49.75 194 ARG A CA 1
ATOM 1524 C C . ARG A 1 194 ? -13.840 -20.747 1.263 1.00 49.75 194 ARG A C 1
ATOM 1526 O O . ARG A 1 194 ? -13.970 -20.801 0.041 1.00 49.75 194 ARG A O 1
ATOM 1533 N N . PRO A 1 195 ? -13.510 -21.825 2.001 1.00 42.75 195 PRO A N 1
ATOM 1534 C CA . PRO A 1 195 ? -13.510 -23.147 1.403 1.00 42.75 195 PRO A CA 1
ATOM 1535 C C . PRO A 1 195 ? -14.909 -23.342 0.829 1.00 42.75 195 PRO A C 1
ATOM 1537 O O . PRO A 1 195 ? -15.893 -23.166 1.558 1.00 42.75 195 PRO A O 1
ATOM 1540 N N . SER A 1 196 ? -15.019 -23.658 -0.459 1.00 41.81 196 SER A N 1
ATOM 1541 C CA . SER A 1 196 ? -16.261 -24.182 -1.007 1.00 41.81 196 SER A CA 1
ATOM 1542 C C . SER A 1 196 ? -16.570 -25.467 -0.240 1.00 41.81 196 SER A C 1
ATOM 1544 O O . SER A 1 196 ? -16.078 -26.553 -0.536 1.00 41.81 196 SER A O 1
ATOM 1546 N N . TYR A 1 197 ? -17.365 -25.349 0.820 1.00 39.34 197 TYR A N 1
ATOM 1547 C CA . TYR A 1 197 ? -17.921 -26.483 1.544 1.00 39.34 197 TYR A CA 1
ATOM 1548 C C . TYR A 1 197 ? -19.066 -27.066 0.697 1.00 39.34 197 TYR A C 1
ATOM 1550 O O . TYR A 1 197 ? -20.219 -27.112 1.110 1.00 39.34 197 TYR A O 1
ATOM 1558 N N . GLU A 1 198 ? -18.727 -27.477 -0.525 1.00 38.25 198 GLU A N 1
ATOM 1559 C CA . GLU A 1 198 ? -19.570 -28.183 -1.494 1.00 38.25 198 GLU A CA 1
ATOM 1560 C C . GLU A 1 198 ? -18.940 -29.524 -1.906 1.00 38.25 198 GLU A C 1
ATOM 1562 O O . GLU A 1 198 ? -19.236 -30.072 -2.958 1.00 38.25 198 GLU A O 1
ATOM 1567 N N . TRP A 1 199 ? -18.144 -30.141 -1.029 1.00 38.09 199 TRP A N 1
ATOM 1568 C CA . TRP A 1 199 ? -17.923 -31.591 -1.072 1.00 38.09 199 TRP A CA 1
ATOM 1569 C C . TRP A 1 199 ? -18.831 -32.295 -0.065 1.00 38.09 199 TRP A C 1
ATOM 1571 O O . TRP A 1 199 ? -18.397 -32.914 0.902 1.00 38.09 199 TRP A O 1
ATOM 1581 N N . ARG A 1 200 ? -20.141 -32.197 -0.303 1.00 42.69 200 ARG A N 1
ATOM 1582 C CA . ARG A 1 200 ? -21.148 -33.082 0.289 1.00 42.69 200 ARG A CA 1
ATOM 1583 C C . ARG A 1 200 ? -21.691 -33.940 -0.855 1.00 42.69 200 ARG A C 1
ATOM 1585 O O . ARG A 1 200 ? -22.661 -33.547 -1.488 1.00 42.69 200 ARG A O 1
ATOM 1592 N N . GLY A 1 201 ? -21.054 -35.075 -1.174 1.00 39.44 201 GLY A N 1
ATOM 1593 C CA . GLY A 1 201 ? -21.630 -35.928 -2.222 1.00 39.44 201 GLY A CA 1
ATOM 1594 C C . GLY A 1 201 ? -20.917 -37.184 -2.717 1.00 39.44 201 GLY A C 1
ATOM 1595 O O . GLY A 1 201 ? -21.619 -38.026 -3.263 1.00 39.44 201 GLY A O 1
ATOM 1596 N N . MET A 1 202 ? -19.610 -37.399 -2.532 1.00 32.06 202 MET A N 1
ATOM 1597 C CA . MET A 1 202 ? -18.998 -38.676 -2.946 1.00 32.06 202 MET A CA 1
ATOM 1598 C C . MET A 1 202 ? -18.769 -39.593 -1.750 1.00 32.06 202 MET A C 1
ATOM 1600 O O . MET A 1 202 ? -17.709 -39.621 -1.136 1.00 32.06 202 MET A O 1
ATOM 1604 N N .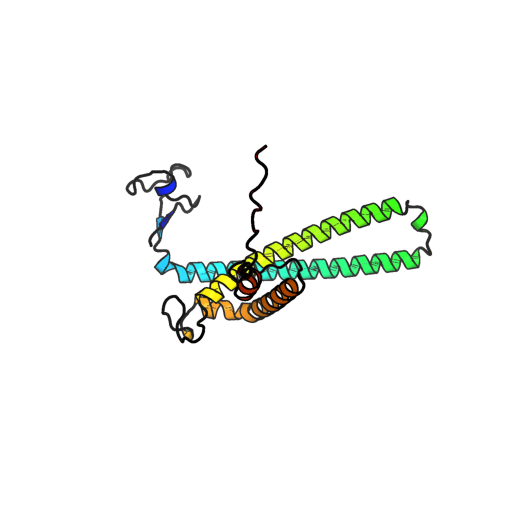 ARG A 1 203 ? -19.808 -40.382 -1.452 1.00 39.72 203 ARG A N 1
ATOM 1605 C CA . ARG A 1 203 ? -19.635 -41.713 -0.869 1.00 39.72 203 ARG A CA 1
ATOM 1606 C C . ARG A 1 203 ? -18.736 -42.500 -1.824 1.00 39.72 203 ARG A C 1
ATOM 1608 O O . ARG A 1 203 ? -19.217 -42.973 -2.850 1.00 39.72 203 ARG A O 1
ATOM 1615 N N . SER A 1 204 ? -17.453 -42.634 -1.504 1.00 37.84 204 SER A N 1
ATOM 1616 C CA . SER A 1 204 ? -16.664 -43.742 -2.027 1.00 37.84 204 SER A CA 1
ATOM 1617 C C . SER A 1 204 ? -17.217 -45.003 -1.374 1.00 37.84 204 SER A C 1
ATOM 1619 O O . SER A 1 204 ? -16.944 -45.295 -0.213 1.00 37.84 204 SER A O 1
ATOM 1621 N N . THR A 1 205 ? -18.082 -45.702 -2.099 1.00 39.66 205 THR A N 1
ATOM 1622 C CA . THR A 1 205 ? -18.401 -47.096 -1.821 1.00 39.66 205 THR A CA 1
ATOM 1623 C C . THR A 1 205 ? -17.100 -47.887 -1.865 1.00 39.66 205 THR A C 1
ATOM 1625 O O . THR A 1 205 ? -16.527 -48.090 -2.933 1.00 39.66 205 THR A O 1
ATOM 1628 N N . GLU A 1 206 ? -16.627 -48.287 -0.695 1.00 35.81 206 GLU A N 1
ATOM 1629 C CA . GLU A 1 206 ? -15.607 -49.308 -0.514 1.00 35.81 206 GLU A CA 1
ATOM 1630 C C . GLU A 1 206 ? -16.179 -50.646 -1.011 1.00 35.81 206 GLU A C 1
ATOM 1632 O O . GLU A 1 206 ? -17.216 -51.081 -0.499 1.00 35.81 206 GLU A O 1
ATOM 1637 N N . PRO A 1 207 ? -15.594 -51.313 -2.024 1.00 45.41 207 PRO A N 1
ATOM 1638 C CA . PRO A 1 207 ? -15.952 -52.684 -2.305 1.00 45.41 207 PRO A CA 1
ATOM 1639 C C . PRO A 1 207 ? -15.126 -53.575 -1.385 1.00 45.41 207 PRO A C 1
ATOM 1641 O O . PRO A 1 207 ? -13.987 -53.949 -1.659 1.00 45.41 207 PRO A O 1
ATOM 1644 N N . GLU A 1 208 ? -15.760 -53.940 -0.282 1.00 47.25 208 GLU A N 1
ATOM 1645 C CA . GLU A 1 208 ? -15.456 -55.142 0.466 1.00 47.25 208 GLU A CA 1
ATOM 1646 C C . GLU A 1 208 ? -15.527 -56.348 -0.480 1.00 47.25 208 GLU A C 1
ATOM 1648 O O . GLU A 1 208 ? -16.614 -56.737 -0.913 1.00 47.25 208 GLU A O 1
ATOM 1653 N N . ARG A 1 209 ? -14.361 -56.895 -0.849 1.00 46.56 209 ARG A N 1
ATOM 1654 C CA . ARG A 1 209 ? -14.109 -58.315 -1.163 1.00 46.56 209 ARG A CA 1
ATOM 1655 C C . ARG A 1 209 ? -12.700 -58.488 -1.726 1.00 46.56 209 ARG A C 1
ATOM 1657 O O . ARG A 1 209 ? -12.437 -58.116 -2.861 1.00 46.56 209 ARG A O 1
ATOM 1664 N N . LEU A 1 210 ? -11.850 -59.161 -0.956 1.00 41.09 210 LEU A N 1
ATOM 1665 C CA . LEU A 1 210 ? -11.217 -60.426 -1.352 1.00 41.09 210 LEU A CA 1
ATOM 1666 C C . LEU A 1 210 ? -10.408 -60.957 -0.160 1.00 41.09 210 LEU A C 1
ATOM 1668 O O . LEU A 1 210 ? -9.207 -60.753 -0.037 1.00 41.09 210 LEU A O 1
ATOM 1672 N N . ARG A 1 211 ? -11.110 -61.666 0.732 1.00 45.47 211 ARG A N 1
ATOM 1673 C CA . ARG A 1 211 ? -10.520 -62.819 1.411 1.00 45.47 211 ARG A CA 1
ATOM 1674 C C . ARG A 1 211 ? -10.569 -63.978 0.423 1.00 45.47 211 ARG A C 1
ATOM 1676 O O . ARG A 1 211 ? -11.673 -64.381 0.057 1.00 45.47 211 ARG A O 1
ATOM 1683 N N . ARG A 1 212 ? -9.410 -64.493 0.033 1.00 49.97 212 ARG A N 1
ATOM 1684 C CA . ARG A 1 212 ? -9.128 -65.918 -0.169 1.00 49.97 212 ARG A CA 1
ATOM 1685 C C . ARG A 1 212 ? -7.633 -66.128 -0.020 1.00 49.97 212 ARG A C 1
ATOM 1687 O O . ARG A 1 212 ? -6.889 -65.299 -0.580 1.00 49.97 212 ARG A O 1
#

Sequence (212 aa):
MTTINCECCWITPVALGISNSDHRCPLCRGHQFVIKNLLADHQRITAEFISVQAGKLSSANREVEQIDARLTRVRGERDELAKASGGDLAHASEATLAAIHAEAVLELREEVTRAYKTRNRAMVAVWTIDERHHAGVGEKCSRGTPLHGCKEYNGLDFIRSEYERWEIKQIQLMKEGKDHGLPENHPEARKLNRPSYEWRGMRSTEPERLRR

Radius of gyration: 27.37 Å; chains: 1; bounding box: 56×79×79 Å

Secondary structure (DSSP, 8-state):
--EEEETTT---GGGGT--TT--B-TTTTTPBEEEE-TTTSHHHHHHHHHHHHHHHHHHHHHHHHHHHHHHHHHHHHHHHHHHHTTTGGGGS-HHHHHHHHHHHHHHHHHHHHHHHHHHHHHHHHHHHHHHHH--SSSSB-TTS-BGGG-HHHHTTHHHHHHHHHHHHHHHHHHHTT------TTSHHHHHHSS------------------

Organism: NCBI:txid193384

pLDDT: mean 72.86, std 15.01, range [32.06, 93.88]